Protein AF-0000000067178054 (afdb_homodimer)

Secondary structure (DSSP, 8-state):
-----HHHHHHHHHHHHHHHSTTEEEEEEE-TTS-EEEE-TT--HHHHHHHHHHHHHHHHHHHHHHHHTT--SEEEEEEEETTEEEEEEE-TTS-EEEEEEETTS-HHHHHHHHHHHHHHHHHHHHHHHHS----/-----HHHHHHHHHHHHHHHSTTEEEEEEE-TTS-EEEE-TT--HHHHHHHHHHHHHHHHHHHHHHHHTT--SEEEEEEEETTEEEEEEE-TTS-EEEEEEETTS-HHHHHHHHHHHHHHHHHHHHHHHHS----

Sequence (270 aa):
MTRPTQRDSLDWLVSKFAREVSGVSHAVLVSADGLLMAASENMPVERADQLAAVASGLASLATGAAQLFDGGYVLQSVVEMENGYLLLMRVGDGSNLATLAGRSCDIGQIGYEMAILVERVGAVVQSSRRAPQPSMTRPTQRDSLDWLVSKFAREVSGVSHAVLVSADGLLMAASENMPVERADQLAAVASGLASLATGAAQLFDGGYVLQSVVEMENGYLLLMRVGDGSNLATLAGRSCDIGQIGYEMAILVERVGAVVQSSRRAPQPS

Organism: Mycolicibacterium smegmatis (strain ATCC 700084 / mc(2)155) (NCBI:txid246196)

Radius of gyration: 20.53 Å; Cα contacts (8 Å, |Δi|>4): 512; chains: 2; bounding box: 34×79×47 Å

Foldseek 3Di:
DPPDDLLRVLQVLQQCLQVPAPFWPWKFKAALVQHTSYIHPPDDPVNRSVVSNVLNVVLVVVVVVCVVVVVPHDAKDWDDDPFWIWIWGAAPNNMIMIITGGDPHDVVSSVVSVVVSSPVSNVSVVVVVPPPPDD/DPDDDLLRVLQVLQQCLQVPAPFWPWKFKAALVQHTSYIHPPDDPVRNSVVSNVLNVVLVVVVVVCVVVVVPHDAKDWDDDPFWIWIWGAAPNNMIMIITGGDPHDVVSSVVSVVVSSPVSNVSVVVVVPPPPDD

Structure (mmCIF, N/CA/C/O backbone):
data_AF-0000000067178054-model_v1
#
loop_
_entity.id
_entity.type
_entity.pdbx_description
1 polymer 'Roadblock/LC7 domain protein'
#
loop_
_atom_site.group_PDB
_atom_site.id
_atom_site.type_symbol
_atom_site.label_atom_id
_atom_site.label_alt_id
_atom_site.label_comp_id
_atom_site.label_asym_id
_atom_site.label_entity_id
_atom_site.label_seq_id
_atom_site.pdbx_PDB_ins_code
_atom_site.Cartn_x
_atom_site.Cartn_y
_atom_site.Cartn_z
_atom_site.occupancy
_atom_site.B_iso_or_equiv
_atom_site.auth_seq_id
_atom_site.auth_comp_id
_atom_site.auth_asym_id
_atom_site.auth_atom_id
_atom_site.pdbx_PDB_model_num
ATOM 1 N N . MET A 1 1 ? -3.615 37.188 21.141 1 44.28 1 MET A N 1
ATOM 2 C CA . MET A 1 1 ? -4.023 36.156 20.219 1 44.28 1 MET A CA 1
ATOM 3 C C . MET A 1 1 ? -3.047 34.969 20.266 1 44.28 1 MET A C 1
ATOM 5 O O . MET A 1 1 ? -1.881 35.125 19.891 1 44.28 1 MET A O 1
ATOM 9 N N . THR A 1 2 ? -3.285 34 21.109 1 53.59 2 THR A N 1
ATOM 10 C CA . THR A 1 2 ? -2.312 32.969 21.438 1 53.59 2 THR A CA 1
ATOM 11 C C . THR A 1 2 ? -1.82 32.281 20.172 1 53.59 2 THR A C 1
ATOM 13 O O . THR A 1 2 ? -2.602 32.031 19.25 1 53.59 2 THR A O 1
ATOM 16 N N . ARG A 1 3 ? -0.607 32.438 19.828 1 60.75 3 ARG A N 1
ATOM 17 C CA . ARG A 1 3 ? 0.091 31.844 18.703 1 60.75 3 ARG A CA 1
ATOM 18 C C . ARG A 1 3 ? -0.287 30.375 18.531 1 60.75 3 ARG A C 1
ATOM 20 O O . ARG A 1 3 ? -0.27 29.609 19.5 1 60.75 3 ARG A O 1
ATOM 27 N N . PRO A 1 4 ? -0.986 30.141 17.422 1 68.94 4 PRO A N 1
ATOM 28 C CA . PRO A 1 4 ? -1.346 28.734 17.219 1 68.94 4 PRO A CA 1
ATOM 29 C C . PRO A 1 4 ? -0.179 27.797 17.469 1 68.94 4 PRO A C 1
ATOM 31 O O . PRO A 1 4 ? 0.966 28.109 17.141 1 68.94 4 PRO A O 1
ATOM 34 N N . THR A 1 5 ? -0.469 26.781 18.281 1 81.56 5 THR A N 1
ATOM 35 C CA . THR A 1 5 ? 0.515 25.734 18.5 1 81.56 5 THR A CA 1
ATOM 36 C C . THR A 1 5 ? 0.808 24.984 17.203 1 81.56 5 THR A C 1
ATOM 38 O O . THR A 1 5 ? 0.116 25.172 16.203 1 81.56 5 THR A O 1
ATOM 41 N N . GLN A 1 6 ? 1.92 24.438 17.125 1 85.94 6 GLN A N 1
ATOM 42 C CA . GLN A 1 6 ? 2.281 23.625 15.953 1 85.94 6 GLN A CA 1
ATOM 43 C C 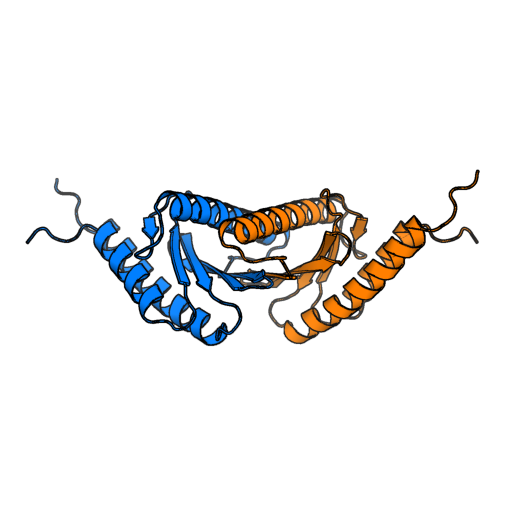. GLN A 1 6 ? 1.142 22.688 15.562 1 85.94 6 GLN A C 1
ATOM 45 O O . GLN A 1 6 ? 0.848 22.531 14.375 1 85.94 6 GLN A O 1
ATOM 50 N N . ARG A 1 7 ? 0.515 22.141 16.516 1 86.31 7 ARG A N 1
ATOM 51 C CA . ARG A 1 7 ? -0.584 21.219 16.266 1 86.31 7 ARG A CA 1
ATOM 52 C C . ARG A 1 7 ? -1.743 21.922 15.57 1 86.31 7 ARG A C 1
ATOM 54 O O . ARG A 1 7 ? -2.35 21.359 14.656 1 86.31 7 ARG A O 1
ATOM 61 N N . ASP A 1 8 ? -1.995 23.078 16.062 1 90.44 8 ASP A N 1
ATOM 62 C CA . ASP A 1 8 ? -3.086 23.828 15.461 1 90.44 8 ASP A CA 1
ATOM 63 C C . ASP A 1 8 ? -2.812 24.094 13.984 1 90.44 8 ASP A C 1
ATOM 65 O O . ASP A 1 8 ? -3.719 24 13.148 1 90.44 8 ASP A O 1
ATOM 69 N N . SER A 1 9 ? -1.635 24.438 13.719 1 93.19 9 SER A N 1
ATOM 70 C CA . SER A 1 9 ? -1.244 24.719 12.344 1 93.19 9 SER A CA 1
ATOM 71 C C . SER A 1 9 ? -1.359 23.484 11.461 1 93.19 9 SER A C 1
ATOM 73 O O . SER A 1 9 ? -1.822 23.562 10.328 1 93.19 9 SER A O 1
ATOM 75 N N . LEU A 1 10 ? -1.014 22.391 11.969 1 95.94 10 LEU A N 1
ATOM 76 C CA . LEU A 1 10 ? -1.051 21.141 11.195 1 95.94 10 LEU A CA 1
ATOM 77 C C . LEU A 1 10 ? -2.488 20.688 10.969 1 95.94 10 LEU A C 1
ATOM 79 O O . LEU A 1 10 ? -2.832 20.219 9.883 1 95.94 10 LEU A O 1
ATOM 83 N N . ASP A 1 11 ? -3.273 20.844 11.969 1 96.06 11 ASP A N 1
ATOM 84 C CA . ASP A 1 11 ? -4.688 20.516 11.812 1 96.06 11 ASP A CA 1
ATOM 85 C C . ASP A 1 11 ? -5.332 21.359 10.719 1 96.06 11 ASP A C 1
ATOM 87 O O . ASP A 1 11 ? -6.141 20.859 9.938 1 96.06 11 ASP A O 1
ATOM 91 N N . TRP A 1 12 ? -4.938 22.578 10.781 1 96.12 12 TRP A N 1
ATOM 92 C CA . TRP A 1 12 ? -5.473 23.484 9.766 1 96.12 12 TRP A CA 1
ATOM 93 C C . TRP A 1 12 ? -5.062 23.047 8.367 1 96.12 12 TRP A C 1
ATOM 95 O O . TRP A 1 12 ? -5.891 22.984 7.457 1 96.12 12 TRP A O 1
ATOM 105 N N . LEU A 1 13 ? -3.809 22.703 8.141 1 97 13 LEU A N 1
ATOM 106 C CA . LEU A 1 13 ? -3.281 22.297 6.844 1 97 13 LEU A CA 1
ATOM 107 C C . LEU A 1 13 ? -3.988 21.031 6.348 1 97 13 LEU A C 1
ATOM 109 O O . LEU A 1 13 ? -4.41 20.969 5.188 1 97 13 LEU A O 1
ATOM 113 N N . VAL A 1 14 ? -4.156 20.109 7.215 1 97.81 14 VAL A N 1
ATOM 114 C CA . VAL A 1 14 ? -4.75 18.812 6.855 1 97.81 14 VAL A CA 1
ATOM 115 C C . VAL A 1 14 ? -6.242 19 6.586 1 97.81 14 VAL A C 1
ATOM 117 O O . VAL A 1 14 ? -6.789 18.422 5.645 1 97.81 14 VAL A O 1
ATOM 120 N N . SER A 1 15 ? -6.879 19.844 7.402 1 98.12 15 SER A N 1
ATOM 121 C CA . SER A 1 15 ? -8.297 20.125 7.215 1 98.12 15 SER A CA 1
ATOM 122 C C . SER A 1 15 ? -8.547 20.844 5.891 1 98.12 15 SER A C 1
ATOM 124 O O . SER A 1 15 ? -9.484 20.5 5.164 1 98.12 15 SER A O 1
ATOM 126 N N . LYS A 1 16 ? -7.742 21.812 5.621 1 97.94 16 LYS A N 1
ATOM 127 C CA . LYS A 1 16 ? -7.871 22.547 4.367 1 97.94 16 LYS A CA 1
ATOM 128 C C . LYS A 1 16 ? -7.703 21.625 3.164 1 97.94 16 LYS A C 1
ATOM 130 O O . LYS A 1 16 ? -8.477 21.703 2.207 1 97.94 16 LYS A O 1
ATOM 135 N N . PHE A 1 17 ? -6.754 20.812 3.234 1 98.12 17 PHE A N 1
ATOM 136 C CA . PHE A 1 17 ? -6.488 19.812 2.197 1 98.12 17 PHE A CA 1
ATOM 137 C C . PHE A 1 17 ? -7.711 18.938 1.968 1 98.12 17 PHE A C 1
ATOM 139 O O . PHE A 1 17 ? -8.172 18.797 0.834 1 98.12 17 PHE A O 1
ATOM 146 N N . ALA A 1 18 ? -8.234 18.391 2.988 1 97.88 18 ALA A N 1
ATOM 147 C CA . ALA A 1 18 ? -9.375 17.469 2.877 1 97.88 18 ALA A CA 1
ATOM 148 C C . ALA A 1 18 ? -10.602 18.188 2.338 1 97.88 18 ALA A C 1
ATOM 150 O O . ALA A 1 18 ? -11.398 17.609 1.594 1 97.88 18 ALA A O 1
ATOM 151 N N . ARG A 1 19 ? -10.727 19.406 2.709 1 96.94 19 ARG A N 1
ATOM 152 C CA . ARG A 1 19 ? -11.883 20.203 2.293 1 96.94 19 ARG A CA 1
ATOM 153 C C . ARG A 1 19 ? -11.758 20.625 0.833 1 96.94 19 ARG A C 1
ATOM 155 O O . ARG A 1 19 ? -12.75 20.625 0.096 1 96.94 19 ARG A O 1
ATOM 162 N N . GLU A 1 20 ? -10.594 20.891 0.367 1 97.44 20 GLU A N 1
ATOM 163 C CA . GLU A 1 20 ? -10.414 21.578 -0.913 1 97.44 20 GLU A CA 1
ATOM 164 C C . GLU A 1 20 ? -10.141 20.578 -2.033 1 97.44 20 GLU A C 1
ATOM 166 O O . GLU A 1 20 ? -10.352 20.875 -3.209 1 97.44 20 GLU A O 1
ATOM 171 N N . VAL A 1 21 ? -9.578 19.484 -1.705 1 97.69 21 VAL A N 1
ATOM 172 C CA . VAL A 1 21 ? -9.258 18.516 -2.748 1 97.69 21 VAL A CA 1
ATOM 173 C C . VAL A 1 21 ? -10.453 17.594 -2.992 1 97.69 21 VAL A C 1
ATOM 175 O O . VAL A 1 21 ? -10.82 16.797 -2.129 1 97.69 21 VAL A O 1
ATOM 178 N N . SER A 1 22 ? -10.945 17.719 -4.207 1 96.69 22 SER A N 1
ATOM 179 C CA . SER A 1 22 ? -12.117 16.938 -4.566 1 96.69 22 SER A CA 1
ATOM 180 C C . SER A 1 22 ? -11.836 15.438 -4.453 1 96.69 22 SER A C 1
ATOM 182 O O . SER A 1 22 ? -10.781 14.969 -4.875 1 96.69 22 SER A O 1
ATOM 184 N N . GLY A 1 23 ? -12.797 14.758 -3.781 1 96.94 23 GLY A N 1
ATOM 185 C CA . GLY A 1 23 ? -12.688 13.312 -3.68 1 96.94 23 GLY A CA 1
ATOM 186 C C . GLY A 1 23 ? -12.086 12.852 -2.363 1 96.94 23 GLY A C 1
ATOM 187 O O . GLY A 1 23 ? -12.195 11.68 -2.006 1 96.94 23 GLY A O 1
ATOM 188 N N . VAL A 1 24 ? -11.383 13.727 -1.689 1 97.81 24 VAL A N 1
ATOM 189 C CA . VAL A 1 24 ? -10.789 13.375 -0.403 1 97.81 24 VAL A CA 1
ATOM 190 C C . VAL A 1 24 ? -11.859 13.422 0.687 1 97.81 24 VAL A C 1
ATOM 192 O O . VAL A 1 24 ? -12.602 14.398 0.796 1 97.81 24 VAL A O 1
ATOM 195 N N . SER A 1 25 ? -11.914 12.406 1.405 1 96.44 25 SER A N 1
ATOM 196 C CA . SER A 1 25 ? -12.875 12.375 2.5 1 96.44 25 SER A CA 1
ATOM 197 C C . SER A 1 25 ? -12.234 12.812 3.812 1 96.44 25 SER A C 1
ATOM 199 O O . SER A 1 25 ? -12.789 13.648 4.531 1 96.44 25 SER A O 1
ATOM 201 N N . HIS A 1 26 ? -11.062 12.203 4.141 1 97.25 26 HIS A N 1
ATOM 202 C CA . HIS A 1 26 ? -10.359 12.492 5.387 1 97.25 26 HIS A CA 1
ATOM 203 C C . HIS A 1 26 ? -8.852 12.344 5.215 1 97.25 26 HIS A C 1
ATOM 205 O O . HIS A 1 26 ? -8.391 11.711 4.262 1 97.25 26 HIS A O 1
ATOM 211 N N . ALA A 1 27 ? -8.156 12.875 6.176 1 98.44 27 ALA A N 1
ATOM 212 C CA . ALA A 1 27 ? -6.703 12.727 6.191 1 98.44 27 ALA A CA 1
ATOM 213 C C . ALA A 1 27 ? -6.156 12.844 7.609 1 98.44 27 ALA A C 1
ATOM 215 O O . ALA A 1 27 ? -6.754 13.508 8.461 1 98.44 27 ALA A O 1
ATOM 216 N N . VAL A 1 28 ? -5.027 12.203 7.828 1 98.5 28 VAL A N 1
ATOM 217 C CA . VAL A 1 28 ? -4.316 12.336 9.094 1 98.5 28 VAL A CA 1
ATOM 218 C C . VAL A 1 28 ? -2.816 12.445 8.836 1 98.5 28 VAL A C 1
ATOM 220 O O . VAL A 1 28 ? -2.32 11.977 7.809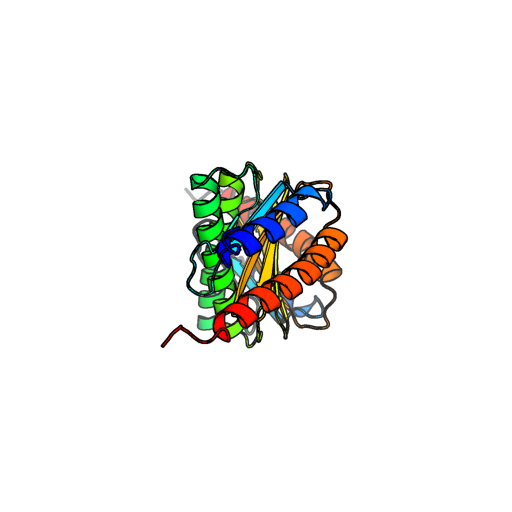 1 98.5 28 VAL A O 1
ATOM 223 N N . LEU A 1 29 ? -2.164 13.047 9.734 1 98.38 29 LEU A N 1
ATOM 224 C CA . LEU A 1 29 ? -0.706 13.094 9.789 1 98.38 29 LEU A CA 1
ATOM 225 C C . LEU A 1 29 ? -0.182 12.273 10.961 1 98.38 29 LEU A C 1
ATOM 227 O O . LEU A 1 29 ? -0.626 12.453 12.102 1 98.38 29 LEU A O 1
ATOM 231 N N . VAL A 1 30 ? 0.691 11.43 10.648 1 97.81 30 VAL A N 1
ATOM 232 C CA . VAL A 1 30 ? 1.216 10.508 11.656 1 97.81 30 VAL A CA 1
ATOM 233 C C . VAL A 1 30 ? 2.73 10.664 11.758 1 97.81 30 VAL A C 1
ATOM 235 O O . VAL A 1 30 ? 3.428 10.711 10.734 1 97.81 30 VAL A O 1
ATOM 238 N N . SER A 1 31 ? 3.238 10.742 12.961 1 96.25 31 SER A N 1
ATOM 239 C CA . SER A 1 31 ? 4.672 10.891 13.188 1 96.25 31 SER A CA 1
ATOM 240 C C . SER A 1 31 ? 5.418 9.594 12.875 1 96.25 31 SER A C 1
ATOM 242 O O . SER A 1 31 ? 4.801 8.547 12.68 1 96.25 31 SER A O 1
ATOM 244 N N . ALA A 1 32 ? 6.742 9.734 12.836 1 93.44 32 ALA A N 1
ATOM 245 C CA . ALA A 1 32 ? 7.594 8.586 12.531 1 93.44 32 ALA A CA 1
ATOM 246 C C . ALA A 1 32 ? 7.449 7.496 13.586 1 93.44 32 ALA A C 1
ATOM 248 O O . ALA A 1 32 ? 7.598 6.309 13.289 1 93.44 32 ALA A O 1
ATOM 249 N N . ASP A 1 33 ? 7.156 7.918 14.758 1 94.44 33 ASP A N 1
ATOM 250 C CA . ASP A 1 33 ? 7.023 6.938 15.836 1 94.44 33 ASP A CA 1
ATOM 251 C C . ASP A 1 33 ? 5.574 6.477 15.984 1 94.44 33 ASP A C 1
ATOM 253 O O . ASP A 1 33 ? 5.234 5.777 16.938 1 94.44 33 ASP A O 1
ATOM 257 N N . GLY A 1 34 ? 4.664 6.902 15.109 1 95.94 34 GLY A N 1
ATOM 258 C CA . GLY A 1 34 ? 3.336 6.32 14.984 1 95.94 34 GLY A CA 1
ATOM 259 C C . GLY A 1 34 ? 2.264 7.117 15.703 1 95.94 34 GLY A C 1
ATOM 260 O O . GLY A 1 34 ? 1.146 6.633 15.898 1 95.94 34 GLY A O 1
ATOM 261 N N . LEU A 1 35 ? 2.539 8.312 16.141 1 95.69 35 LEU A N 1
ATOM 262 C CA . LEU A 1 35 ? 1.577 9.125 16.875 1 95.69 35 LEU A CA 1
ATOM 263 C C . LEU A 1 35 ? 0.768 10 15.914 1 95.69 35 LEU A C 1
ATOM 265 O O . LEU A 1 35 ? 1.311 10.539 14.945 1 95.69 35 LEU A O 1
ATOM 269 N N . LEU A 1 36 ? -0.474 10.141 16.266 1 97.25 36 LEU A N 1
ATOM 270 C CA . LEU A 1 36 ? -1.316 11.062 15.508 1 97.25 36 LEU A CA 1
ATOM 271 C C . LEU A 1 36 ? -0.886 12.508 15.75 1 97.25 36 LEU A C 1
ATOM 273 O O . LEU A 1 36 ? -0.876 12.977 16.891 1 97.25 36 LEU A O 1
ATOM 277 N N . MET A 1 37 ? -0.496 13.195 14.695 1 96.62 37 MET A N 1
ATOM 278 C CA . MET A 1 37 ? -0.036 14.57 14.805 1 96.62 37 MET A CA 1
ATOM 279 C C . MET A 1 37 ? -1.152 15.547 14.438 1 96.62 37 MET A C 1
ATOM 281 O O . MET A 1 37 ? -1.204 16.656 14.961 1 96.62 37 MET A O 1
ATOM 285 N N . ALA A 1 38 ? -1.957 15.156 13.492 1 97.56 38 ALA A N 1
ATOM 286 C CA . ALA A 1 38 ? -3.053 15.992 13.008 1 97.56 38 ALA A CA 1
ATOM 287 C C . ALA A 1 38 ? -4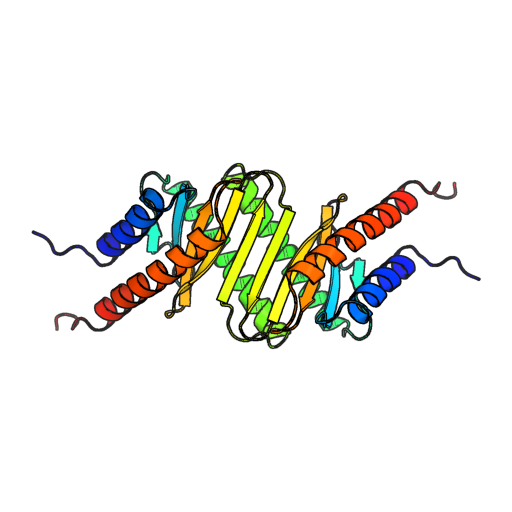.109 15.148 12.297 1 97.56 38 ALA A C 1
ATOM 289 O O . ALA A 1 38 ? -3.811 14.07 11.773 1 97.56 38 ALA A O 1
ATOM 290 N N . ALA A 1 39 ? -5.285 15.633 12.273 1 97.88 39 ALA A N 1
ATOM 291 C CA . ALA A 1 39 ? -6.41 15.016 11.578 1 97.88 39 ALA A CA 1
ATOM 292 C C . ALA A 1 39 ? -7.309 16.062 10.938 1 97.88 39 ALA A C 1
ATOM 294 O O . ALA A 1 39 ? -7.461 17.172 11.477 1 97.88 39 ALA A O 1
ATOM 295 N N . SER A 1 40 ? -7.801 15.648 9.82 1 97.75 40 SER A N 1
ATOM 296 C CA . SER A 1 40 ? -8.75 16.562 9.188 1 97.75 40 SER A CA 1
ATOM 297 C C . SER A 1 40 ? -9.992 16.75 10.055 1 97.75 40 SER A C 1
ATOM 299 O O . SER A 1 40 ? -10.32 15.906 10.875 1 97.75 40 SER A O 1
ATOM 301 N N . GLU A 1 41 ? -10.648 17.875 9.703 1 92.75 41 GLU A N 1
ATOM 302 C CA . GLU A 1 41 ? -11.859 18.188 10.453 1 92.75 41 GLU A CA 1
ATOM 303 C C . GLU A 1 41 ? -12.961 17.156 10.164 1 92.75 41 GLU A C 1
ATOM 305 O O . GLU A 1 41 ? -12.898 16.438 9.172 1 92.75 41 GLU A O 1
ATOM 310 N N . ASN A 1 42 ? -13.859 16.875 11.062 1 90.12 42 ASN A N 1
ATOM 311 C CA . ASN A 1 42 ? -15.031 16.016 10.953 1 90.12 42 ASN A CA 1
ATOM 312 C C . ASN A 1 42 ? -14.648 14.539 11.023 1 90.12 42 ASN A C 1
ATOM 314 O O . ASN A 1 42 ? -15.438 13.68 10.641 1 90.12 42 ASN A O 1
ATOM 318 N N . MET A 1 43 ? -13.414 14.258 11.219 1 93.88 43 MET A N 1
ATOM 319 C CA . MET A 1 43 ? -13.047 12.883 11.523 1 93.88 43 MET A CA 1
ATOM 320 C C . MET A 1 43 ? -13.172 12.602 13.016 1 93.88 43 MET A C 1
ATOM 322 O O . MET A 1 43 ? -12.555 13.273 13.836 1 93.88 43 MET A O 1
ATOM 326 N N . PRO A 1 44 ? -14.055 11.633 13.336 1 94.5 44 PRO A N 1
ATOM 327 C CA . PRO A 1 44 ? -14.109 11.273 14.75 1 94.5 44 PRO A CA 1
ATOM 328 C C . PRO A 1 44 ? -12.742 10.891 15.312 1 94.5 44 PRO A C 1
ATOM 330 O O . PRO A 1 44 ? -11.945 10.25 14.625 1 94.5 44 PRO A O 1
ATOM 333 N N . VAL A 1 45 ? -12.477 11.164 16.547 1 94.56 45 VAL A N 1
ATOM 334 C CA . VAL A 1 45 ? -11.18 10.977 17.188 1 94.56 45 VAL A CA 1
ATOM 335 C C . VAL A 1 45 ? -10.789 9.5 17.141 1 94.56 45 VAL A C 1
ATOM 337 O O . VAL A 1 45 ? -9.648 9.164 16.828 1 94.56 45 VAL A O 1
ATOM 340 N N . GLU A 1 46 ? -11.734 8.641 17.438 1 95.81 46 GLU A N 1
ATOM 341 C CA . GLU A 1 46 ? -11.469 7.207 17.453 1 95.81 46 GLU A CA 1
ATOM 342 C C . GLU A 1 46 ? -11.055 6.707 16.078 1 95.81 46 GLU A C 1
ATOM 344 O O . GLU A 1 46 ? -10.172 5.855 15.953 1 95.81 46 GLU A O 1
ATOM 349 N N . ARG A 1 47 ? -11.688 7.262 15.086 1 96.06 47 ARG A N 1
ATOM 350 C CA . ARG A 1 47 ? -11.383 6.859 13.719 1 96.06 47 ARG A CA 1
ATOM 351 C C . ARG A 1 47 ? -10.023 7.402 13.281 1 96.06 47 ARG A C 1
ATOM 353 O O . ARG A 1 47 ? -9.289 6.73 12.555 1 96.06 47 ARG A O 1
ATOM 360 N N . ALA A 1 48 ? -9.734 8.562 13.703 1 97.5 48 ALA A N 1
ATOM 361 C CA . ALA A 1 48 ? -8.422 9.141 13.406 1 97.5 48 ALA A CA 1
ATOM 362 C C . ALA A 1 48 ? -7.301 8.297 14.008 1 97.5 48 ALA A C 1
ATOM 364 O O . ALA A 1 48 ? -6.301 8.023 13.344 1 97.5 48 ALA A O 1
ATOM 365 N N . ASP A 1 49 ? -7.523 7.906 15.227 1 97.44 49 ASP A N 1
ATOM 366 C CA . ASP A 1 49 ? -6.531 7.082 15.906 1 97.44 49 ASP A CA 1
ATOM 367 C C . ASP A 1 49 ? -6.371 5.734 15.211 1 97.44 49 ASP A C 1
ATOM 369 O O . ASP A 1 49 ? -5.25 5.234 15.062 1 97.44 49 ASP A O 1
ATOM 373 N N . GLN A 1 50 ? -7.469 5.18 14.812 1 97.44 50 GLN A N 1
ATOM 374 C CA . GLN A 1 50 ? -7.438 3.895 14.117 1 97.44 50 GLN A CA 1
ATOM 375 C C . GLN A 1 50 ? -6.715 4.008 12.781 1 97.44 50 GLN A C 1
ATOM 377 O O . GLN A 1 50 ? -5.883 3.162 12.445 1 97.44 50 GLN A O 1
ATOM 382 N N . LEU A 1 51 ? -7.027 5.066 12.07 1 97.38 51 LEU A N 1
ATOM 383 C CA . LEU A 1 51 ? -6.363 5.293 10.789 1 97.38 51 LEU A CA 1
ATOM 384 C C . LEU A 1 51 ? -4.867 5.527 10.992 1 97.38 51 LEU A C 1
ATOM 386 O O . LEU A 1 51 ? -4.051 5.055 10.203 1 97.38 51 LEU A O 1
ATOM 390 N N . ALA A 1 52 ? -4.543 6.238 12.016 1 98.19 52 ALA A N 1
ATOM 391 C CA . ALA A 1 52 ? -3.133 6.469 12.328 1 98.19 52 ALA A CA 1
ATOM 392 C C . ALA A 1 52 ? -2.402 5.148 12.562 1 98.19 52 ALA A C 1
ATOM 394 O O . ALA A 1 52 ? -1.278 4.961 12.094 1 98.19 52 ALA A O 1
ATOM 395 N N . ALA A 1 53 ? -3.023 4.25 13.289 1 98.06 53 ALA A N 1
ATOM 396 C CA . ALA A 1 53 ? -2.439 2.939 13.547 1 98.06 53 ALA A CA 1
ATOM 397 C C . ALA A 1 53 ? -2.232 2.164 12.25 1 98.06 53 ALA A C 1
ATOM 399 O O . ALA A 1 53 ? -1.174 1.564 12.039 1 98.06 53 ALA A O 1
ATOM 400 N N . VAL A 1 54 ? -3.229 2.186 11.43 1 97.81 54 VAL A N 1
ATOM 401 C CA . VAL A 1 54 ? -3.148 1.502 10.141 1 97.81 54 VAL A CA 1
ATOM 402 C C . VAL A 1 54 ? -2.025 2.107 9.305 1 97.81 54 VAL A C 1
ATOM 404 O O . VAL A 1 54 ? -1.193 1.382 8.758 1 97.81 54 VAL A O 1
ATOM 407 N N . ALA A 1 55 ? -1.983 3.414 9.219 1 98.25 55 ALA A N 1
ATOM 408 C CA . ALA A 1 55 ? -0.969 4.121 8.445 1 98.25 55 ALA A CA 1
ATOM 409 C C . ALA A 1 55 ? 0.434 3.795 8.945 1 98.25 55 ALA A C 1
ATOM 411 O O . ALA A 1 55 ? 1.341 3.539 8.148 1 98.25 55 ALA A O 1
ATOM 412 N N . SER A 1 56 ? 0.585 3.832 10.266 1 98.25 56 SER A N 1
ATOM 413 C CA . SER A 1 56 ? 1.872 3.492 10.859 1 98.25 56 SER A CA 1
ATOM 414 C C . SER A 1 56 ? 2.291 2.07 10.508 1 98.25 56 SER A C 1
ATOM 416 O O . SER A 1 56 ? 3.447 1.827 10.156 1 98.25 56 SER A O 1
ATOM 418 N N . GLY A 1 57 ? 1.349 1.175 10.594 1 98 57 GLY A N 1
ATOM 419 C CA . GLY A 1 57 ? 1.616 -0.208 10.227 1 98 57 GLY A CA 1
ATOM 420 C C . GLY A 1 57 ? 1.988 -0.378 8.766 1 98 57 GLY A C 1
ATOM 421 O O . GLY A 1 57 ? 2.961 -1.063 8.445 1 98 57 GLY A O 1
ATOM 422 N N . LEU A 1 58 ? 1.243 0.253 7.914 1 98.31 58 LEU A N 1
ATOM 423 C CA . LEU A 1 58 ? 1.521 0.189 6.484 1 98.31 58 LEU A CA 1
ATOM 424 C C . LEU A 1 58 ? 2.906 0.748 6.172 1 98.31 58 LEU A C 1
ATOM 426 O O . LEU A 1 58 ? 3.662 0.152 5.402 1 98.31 58 LEU A O 1
ATOM 430 N N . ALA A 1 59 ? 3.227 1.845 6.75 1 97.88 59 ALA A N 1
ATOM 431 C CA . ALA A 1 59 ? 4.535 2.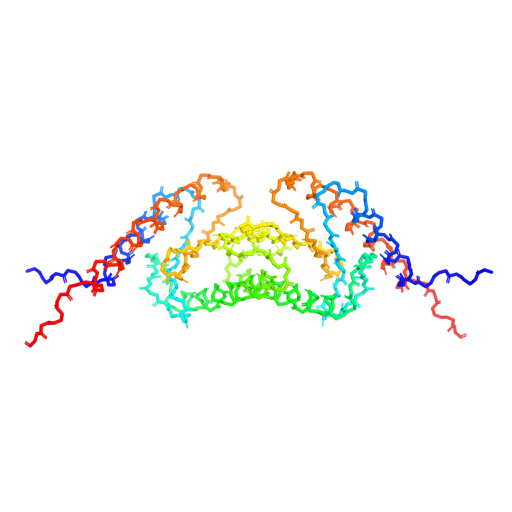459 6.547 1 97.88 59 ALA A CA 1
ATOM 432 C C . ALA A 1 59 ? 5.652 1.544 7.039 1 97.88 59 ALA A C 1
ATOM 434 O O . ALA A 1 59 ? 6.68 1.395 6.375 1 97.88 59 ALA A O 1
ATOM 435 N N . SER A 1 60 ? 5.453 0.998 8.195 1 97.38 60 SER A N 1
ATOM 436 C CA . SER A 1 60 ? 6.449 0.102 8.781 1 97.38 60 SER A CA 1
ATOM 437 C C . SER A 1 60 ? 6.688 -1.11 7.883 1 97.38 60 SER A C 1
ATOM 439 O O . SER A 1 60 ? 7.836 -1.472 7.613 1 97.38 60 SER A O 1
ATOM 441 N N . LEU A 1 61 ? 5.66 -1.702 7.461 1 97.56 61 LEU A N 1
ATOM 442 C CA . LEU A 1 61 ? 5.781 -2.883 6.613 1 97.56 61 LEU A CA 1
ATOM 443 C C . LEU A 1 61 ? 6.395 -2.521 5.266 1 97.56 61 LEU A C 1
ATOM 445 O O . LEU A 1 61 ? 7.195 -3.285 4.719 1 97.56 61 LEU A O 1
ATOM 449 N N . ALA A 1 62 ? 6.008 -1.436 4.688 1 98.06 62 ALA A N 1
ATOM 450 C CA . ALA A 1 62 ? 6.605 -0.959 3.441 1 98.06 62 ALA A CA 1
ATOM 451 C C . ALA A 1 62 ? 8.109 -0.746 3.602 1 98.06 62 ALA A C 1
ATOM 453 O O . ALA A 1 62 ? 8.891 -1.152 2.744 1 98.06 62 ALA A O 1
ATOM 454 N N . THR A 1 63 ? 8.469 -0.139 4.68 1 96.75 63 THR A N 1
ATOM 455 C CA . THR A 1 63 ? 9.883 0.071 4.973 1 96.75 63 THR A CA 1
ATOM 456 C C . THR A 1 63 ? 10.609 -1.264 5.117 1 96.75 63 THR A C 1
ATOM 458 O O . THR A 1 63 ? 11.727 -1.424 4.625 1 96.75 63 THR A O 1
ATOM 461 N N . GLY A 1 64 ? 9.992 -2.184 5.859 1 96.62 64 GLY A N 1
ATOM 462 C CA . GLY A 1 64 ? 10.555 -3.52 5.961 1 96.62 64 GLY A CA 1
ATOM 463 C C . GLY A 1 64 ? 10.805 -4.172 4.613 1 96.62 64 GLY A C 1
ATOM 464 O O . GLY A 1 64 ? 11.852 -4.785 4.395 1 96.62 64 GLY A O 1
ATOM 465 N N . ALA A 1 65 ? 9.883 -4.066 3.73 1 97.31 65 ALA A N 1
ATOM 466 C CA . ALA A 1 65 ? 10.039 -4.598 2.379 1 97.31 65 ALA A CA 1
ATOM 467 C C . ALA A 1 65 ? 11.203 -3.92 1.656 1 97.31 65 ALA A C 1
ATOM 469 O O . ALA A 1 65 ? 12.008 -4.586 1.003 1 97.31 65 ALA A O 1
ATOM 470 N N . ALA A 1 66 ? 11.219 -2.631 1.74 1 97.62 66 ALA A N 1
ATOM 471 C CA . ALA A 1 66 ? 12.273 -1.857 1.091 1 97.62 66 ALA A CA 1
ATOM 472 C C . ALA A 1 66 ? 13.656 -2.322 1.547 1 97.62 66 ALA A C 1
ATOM 474 O O . ALA A 1 66 ? 14.578 -2.438 0.736 1 97.62 66 ALA A O 1
ATOM 475 N N . GLN A 1 67 ? 13.773 -2.527 2.814 1 96.62 67 GLN A N 1
ATOM 476 C CA . GLN A 1 67 ? 15.047 -2.98 3.363 1 96.62 67 GLN A CA 1
ATOM 477 C C . GLN A 1 67 ? 15.398 -4.375 2.854 1 96.62 67 GLN A C 1
ATOM 479 O O . GLN A 1 67 ? 16.547 -4.637 2.506 1 96.62 67 GLN A O 1
ATOM 484 N N . LEU A 1 68 ? 14.422 -5.219 2.801 1 94.5 68 LEU A N 1
ATOM 485 C CA . LEU A 1 68 ? 14.641 -6.605 2.395 1 94.5 68 LEU A CA 1
ATOM 486 C C . LEU A 1 68 ? 15.125 -6.68 0.95 1 94.5 68 LEU A C 1
ATOM 488 O O . LEU A 1 68 ? 15.922 -7.551 0.604 1 94.5 68 LEU A O 1
ATOM 492 N N . PHE A 1 69 ? 14.766 -5.758 0.084 1 94.56 69 PHE A N 1
ATOM 493 C CA . PHE A 1 69 ? 15 -5.93 -1.345 1 94.56 69 PHE A CA 1
ATOM 494 C C . PHE A 1 69 ? 15.719 -4.719 -1.926 1 94.56 69 PHE A C 1
ATOM 496 O O . PHE A 1 69 ? 15.609 -4.441 -3.121 1 94.56 69 PHE A O 1
ATOM 503 N N . ASP A 1 70 ? 16.344 -3.961 -1.078 1 96.44 70 ASP A N 1
ATOM 504 C CA . ASP A 1 70 ? 17.156 -2.807 -1.462 1 96.44 70 ASP A CA 1
ATOM 505 C C . ASP A 1 70 ? 16.328 -1.798 -2.254 1 96.44 70 ASP A C 1
ATOM 507 O O . ASP A 1 70 ? 16.75 -1.325 -3.309 1 96.44 70 ASP A O 1
ATOM 511 N N . GLY A 1 71 ? 15.195 -1.548 -1.722 1 97.25 71 GLY A N 1
ATOM 512 C CA . GLY A 1 71 ? 14.258 -0.648 -2.369 1 97.25 71 GLY A CA 1
ATOM 513 C C . GLY A 1 71 ? 14.539 0.816 -2.092 1 97.25 71 GLY A C 1
ATOM 514 O O . GLY A 1 71 ? 13.953 1.698 -2.721 1 97.25 71 GLY A O 1
ATOM 515 N N . GLY A 1 72 ? 15.406 1.148 -1.148 1 96.12 72 GLY A N 1
ATOM 516 C CA . GLY A 1 72 ? 15.625 2.523 -0.732 1 96.12 72 GLY A CA 1
ATOM 517 C C . GLY A 1 72 ? 14.516 3.066 0.147 1 96.12 72 GLY A C 1
ATOM 518 O O . GLY A 1 72 ? 13.93 2.33 0.945 1 96.12 72 GLY A O 1
ATOM 519 N N . TYR A 1 73 ? 14.281 4.375 0.018 1 93.62 73 TYR A N 1
ATOM 520 C CA . TYR A 1 73 ? 13.219 4.996 0.807 1 93.62 73 TYR A CA 1
ATOM 521 C C . TYR A 1 73 ? 11.859 4.738 0.181 1 93.62 73 TYR A C 1
ATOM 523 O O . TYR A 1 73 ? 11.727 4.672 -1.044 1 93.62 73 TYR A O 1
ATOM 531 N N . VAL A 1 74 ? 10.93 4.559 1.09 1 96.25 74 VAL A N 1
ATOM 532 C CA . VAL A 1 74 ? 9.555 4.445 0.618 1 96.25 74 VAL A CA 1
ATOM 533 C C . VAL A 1 74 ? 9.016 5.828 0.272 1 96.25 74 VAL A C 1
ATOM 535 O O . VAL A 1 74 ? 9.109 6.758 1.076 1 96.25 74 VAL A O 1
ATOM 538 N N . LEU A 1 75 ? 8.484 6 -0.898 1 94.69 75 LEU A N 1
ATOM 539 C CA . LEU A 1 75 ? 7.969 7.285 -1.359 1 94.69 75 LEU A CA 1
ATOM 540 C C . LEU A 1 75 ? 6.473 7.398 -1.094 1 94.69 75 LEU A C 1
ATOM 542 O O . LEU A 1 75 ? 6.008 8.398 -0.548 1 94.69 75 LEU A O 1
ATOM 546 N N . GLN A 1 76 ? 5.73 6.391 -1.443 1 96.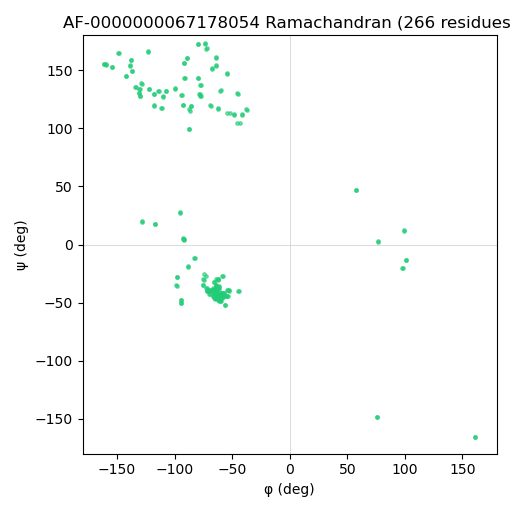12 76 GLN A N 1
ATOM 547 C CA . GLN A 1 76 ? 4.281 6.414 -1.272 1 96.12 76 GLN A CA 1
ATOM 548 C C . GLN A 1 76 ? 3.699 5.004 -1.319 1 96.12 76 GLN A C 1
ATOM 550 O O . GLN A 1 76 ? 4.316 4.09 -1.871 1 96.12 76 GLN A O 1
ATOM 555 N N . SER A 1 77 ? 2.537 4.805 -0.698 1 98.38 77 SER A N 1
ATOM 556 C CA . SER A 1 77 ? 1.733 3.586 -0.745 1 98.38 77 SER A CA 1
ATOM 557 C C . SER A 1 77 ? 0.287 3.893 -1.118 1 98.38 77 SER A C 1
ATOM 559 O O . SER A 1 77 ? -0.288 4.871 -0.642 1 98.38 77 SER A O 1
ATOM 561 N N . VAL A 1 78 ? -0.249 3.061 -1.955 1 98.31 78 VAL A N 1
ATOM 562 C CA . VAL A 1 78 ? -1.639 3.234 -2.363 1 98.31 78 VAL A CA 1
ATOM 563 C C . VAL A 1 78 ? -2.395 1.917 -2.201 1 98.31 78 VAL A C 1
ATOM 565 O O . VAL A 1 78 ? -1.934 0.869 -2.656 1 98.31 78 VAL A O 1
ATOM 568 N N . VAL A 1 79 ? -3.469 1.967 -1.528 1 98.44 79 VAL A N 1
ATOM 569 C CA . VAL A 1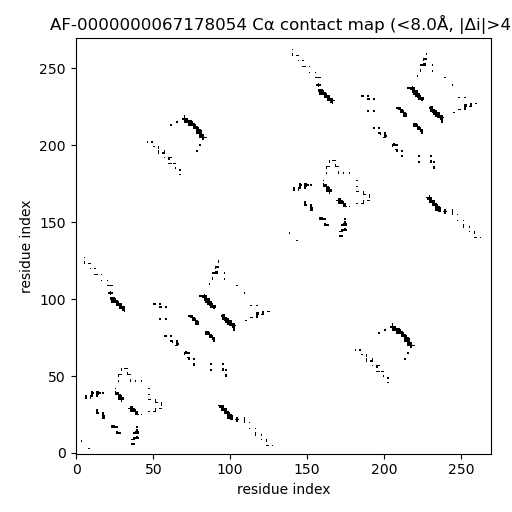 79 ? -4.387 0.84 -1.406 1 98.44 79 VAL A CA 1
ATOM 570 C C . VAL A 1 79 ? -5.688 1.149 -2.146 1 98.44 79 VAL A C 1
ATOM 572 O O . VAL A 1 79 ? -6.387 2.109 -1.812 1 98.44 79 VAL A O 1
ATOM 575 N N . GLU A 1 80 ? -5.938 0.367 -3.125 1 97.69 80 GLU A N 1
ATOM 576 C CA . GLU A 1 80 ? -7.203 0.463 -3.85 1 97.69 80 GLU A CA 1
ATOM 577 C C . GLU A 1 80 ? -8.234 -0.506 -3.285 1 97.69 80 GLU A C 1
ATOM 579 O O . GLU A 1 80 ? -7.969 -1.702 -3.156 1 97.69 80 GLU A O 1
ATOM 584 N N . MET A 1 81 ? -9.352 0.04 -3.01 1 97.25 81 MET A N 1
ATOM 585 C CA . MET A 1 81 ? -10.484 -0.737 -2.512 1 97.25 81 MET A CA 1
ATOM 586 C C . MET A 1 81 ? -11.703 -0.558 -3.41 1 97.25 81 MET A C 1
ATOM 588 O O . MET A 1 81 ? -11.727 0.328 -4.266 1 97.25 81 MET A O 1
ATOM 592 N N . GLU A 1 82 ? -12.695 -1.37 -3.273 1 96.19 82 GLU A N 1
ATOM 593 C CA . GLU A 1 82 ? -13.93 -1.316 -4.055 1 96.19 82 GLU A CA 1
ATOM 594 C C . GLU A 1 82 ? -14.578 0.066 -3.975 1 96.19 82 GLU A C 1
ATOM 596 O O . GLU A 1 82 ? -15.07 0.584 -4.977 1 96.19 82 GLU A O 1
ATOM 601 N N . ASN A 1 83 ? -14.523 0.663 -2.793 1 97.44 83 ASN A N 1
ATOM 602 C CA . ASN A 1 83 ? -15.312 1.875 -2.59 1 97.44 83 ASN A CA 1
ATOM 603 C C . ASN A 1 83 ? -14.422 3.08 -2.303 1 97.44 83 ASN A C 1
ATOM 605 O O . ASN A 1 83 ? -14.883 4.094 -1.785 1 97.44 83 ASN A O 1
ATOM 609 N N . GLY A 1 84 ? -13.109 2.902 -2.658 1 97.88 84 GLY A N 1
ATOM 610 C CA . GLY A 1 84 ? -12.258 4.059 -2.408 1 97.88 84 GLY A CA 1
ATOM 611 C C . GLY A 1 84 ? -10.781 3.717 -2.363 1 97.88 84 GLY A C 1
ATOM 612 O O . GLY A 1 84 ? -10.375 2.656 -2.84 1 97.88 84 GLY A O 1
ATOM 613 N N . TYR A 1 85 ? -10 4.719 -1.818 1 98.44 85 TYR A N 1
ATOM 614 C CA . TYR A 1 85 ? -8.547 4.598 -1.779 1 98.44 85 TYR A CA 1
ATOM 615 C C . TYR A 1 85 ? -7.996 5.051 -0.432 1 98.44 85 TYR A C 1
ATOM 617 O O . TYR A 1 85 ? -8.578 5.918 0.223 1 98.44 85 TYR A O 1
ATOM 625 N N . LEU A 1 86 ? -6.953 4.461 -0.074 1 98.62 86 LEU A N 1
ATOM 626 C CA . LEU A 1 86 ? -6.066 4.957 0.971 1 98.62 86 LEU A CA 1
ATOM 627 C C . LEU A 1 86 ? -4.68 5.25 0.411 1 98.62 86 LEU A C 1
ATOM 629 O O . LEU A 1 86 ? -4.043 4.371 -0.177 1 98.62 86 LEU A O 1
ATOM 633 N N . LEU A 1 87 ? -4.262 6.465 0.506 1 98.62 87 LEU A N 1
ATOM 634 C CA . LEU A 1 87 ? -2.941 6.875 0.043 1 98.62 87 LEU A CA 1
ATOM 635 C C . LEU A 1 87 ? -2.061 7.297 1.215 1 98.62 87 LEU A C 1
ATOM 637 O O . LEU A 1 87 ? -2.514 8.016 2.111 1 98.62 87 LEU A O 1
ATOM 641 N N . LEU A 1 88 ? -0.92 6.824 1.261 1 98.56 88 LEU A N 1
ATOM 642 C CA . LEU A 1 88 ? 0.095 7.211 2.234 1 98.56 88 LEU A CA 1
ATOM 643 C C . LEU A 1 88 ? 1.309 7.82 1.542 1 98.56 88 LEU A C 1
ATOM 645 O O . LEU A 1 88 ? 1.846 7.242 0.595 1 98.56 88 LEU A O 1
ATOM 649 N N . MET A 1 89 ? 1.684 8.945 2.033 1 98.31 89 MET A N 1
ATOM 650 C CA . MET A 1 89 ? 2.857 9.609 1.476 1 98.31 89 MET A CA 1
ATOM 651 C C . MET A 1 89 ? 3.82 10.031 2.58 1 98.31 89 MET A C 1
ATOM 653 O O . MET A 1 89 ? 3.408 10.625 3.576 1 98.31 89 MET A O 1
ATOM 657 N N . ARG A 1 90 ? 5.023 9.75 2.357 1 96.12 90 ARG A N 1
ATOM 658 C CA . ARG A 1 90 ? 6.047 10.07 3.35 1 96.12 90 ARG A CA 1
ATOM 659 C C . ARG A 1 90 ? 6.398 11.555 3.32 1 96.12 90 ARG A C 1
ATOM 661 O O . ARG A 1 90 ? 6.523 12.148 2.248 1 96.12 90 ARG A O 1
ATOM 668 N N . VAL A 1 91 ? 6.516 12.102 4.48 1 94.56 91 VAL A N 1
ATOM 669 C CA . VAL A 1 91 ? 6.996 13.461 4.664 1 94.56 91 VAL A CA 1
ATOM 670 C C . VAL A 1 91 ? 8.508 13.453 4.871 1 94.56 91 VAL A C 1
ATOM 672 O O . VAL A 1 91 ? 9.078 12.445 5.297 1 94.56 91 VAL A O 1
ATOM 675 N N . GLY A 1 92 ? 9.211 14.445 4.621 1 89.12 92 GLY A N 1
ATOM 676 C CA . GLY A 1 92 ? 10.664 14.539 4.719 1 89.12 92 GLY A CA 1
ATOM 677 C C . GLY A 1 92 ? 11.188 14.234 6.109 1 89.12 92 GLY A C 1
ATOM 678 O O . GLY A 1 92 ? 12.305 13.742 6.266 1 89.12 92 GLY A O 1
ATOM 679 N N . ASP A 1 93 ? 10.406 14.461 7.109 1 89.12 93 ASP A N 1
ATOM 680 C CA . ASP A 1 93 ? 10.867 14.273 8.484 1 89.12 93 ASP A CA 1
ATOM 681 C C . ASP A 1 93 ? 10.562 12.859 8.977 1 89.12 93 ASP A C 1
ATOM 683 O O . ASP A 1 93 ? 10.758 12.555 10.156 1 89.12 93 ASP A O 1
ATOM 687 N N . GLY A 1 94 ? 10.047 12.016 8.172 1 91.38 94 GLY A N 1
ATOM 688 C CA . GLY A 1 94 ? 9.758 10.641 8.555 1 91.38 94 GLY A CA 1
ATOM 689 C C . GLY A 1 94 ? 8.289 10.406 8.867 1 91.38 94 GLY A C 1
ATOM 690 O O . GLY A 1 94 ? 7.852 9.258 8.992 1 91.38 94 GLY A O 1
ATOM 691 N N . SER A 1 95 ? 7.566 11.484 9.008 1 95.94 95 SER A N 1
ATOM 692 C CA . SER A 1 95 ? 6.129 11.328 9.203 1 95.94 95 SER A CA 1
ATOM 693 C C . SER A 1 95 ? 5.434 10.93 7.906 1 95.94 95 SER A C 1
ATOM 695 O O . SER A 1 95 ? 6.078 10.789 6.867 1 95.94 95 SER A O 1
ATOM 697 N N . ASN A 1 96 ? 4.125 10.617 8.102 1 97.69 96 ASN A N 1
ATOM 698 C CA . ASN A 1 96 ? 3.35 10.172 6.941 1 97.69 96 ASN A CA 1
ATOM 699 C C . ASN A 1 96 ? 1.995 10.875 6.875 1 97.69 96 ASN A C 1
ATOM 701 O O . ASN A 1 96 ? 1.336 11.055 7.902 1 97.69 96 ASN A O 1
ATOM 705 N N . LEU A 1 97 ? 1.67 11.289 5.707 1 98.44 97 LEU A N 1
ATOM 706 C CA . LEU A 1 97 ? 0.32 11.766 5.418 1 98.44 97 LEU A CA 1
ATOM 707 C C . LEU A 1 97 ? -0.547 10.633 4.879 1 98.44 97 LEU A C 1
ATOM 709 O O . LEU A 1 97 ? -0.201 10.008 3.873 1 98.44 97 LEU A O 1
ATOM 713 N N . ALA A 1 98 ? -1.627 10.328 5.57 1 98.75 98 ALA A N 1
ATOM 714 C CA . ALA A 1 98 ? -2.596 9.336 5.121 1 98.75 98 ALA A CA 1
ATOM 715 C C . ALA A 1 98 ? -3.889 10 4.656 1 98.75 98 ALA A C 1
ATOM 717 O O . ALA A 1 98 ? -4.461 10.828 5.367 1 98.75 98 ALA A O 1
ATOM 718 N N . THR A 1 99 ? -4.355 9.609 3.51 1 98.56 99 THR A N 1
ATOM 719 C CA . THR A 1 99 ? -5.52 10.234 2.896 1 98.56 99 THR A CA 1
ATOM 720 C C . THR A 1 99 ? -6.531 9.188 2.447 1 98.56 99 THR A C 1
ATOM 722 O O . THR A 1 99 ? -6.164 8.203 1.795 1 98.56 99 THR A O 1
ATOM 725 N N . LEU A 1 100 ? -7.703 9.367 2.803 1 98.19 100 LEU A N 1
ATOM 726 C CA . LEU A 1 100 ? -8.82 8.562 2.312 1 98.19 100 LEU A CA 1
ATOM 727 C C . LEU A 1 100 ? -9.57 9.297 1.207 1 98.19 100 LEU A C 1
ATOM 729 O O . LEU A 1 100 ? -9.875 10.484 1.336 1 98.19 100 LEU A O 1
ATOM 733 N N . ALA A 1 101 ? -9.852 8.57 0.17 1 98.25 101 ALA A N 1
ATOM 734 C CA . ALA A 1 101 ? -10.523 9.18 -0.975 1 98.25 101 ALA A CA 1
ATOM 735 C C . ALA A 1 101 ? -11.609 8.25 -1.524 1 98.25 101 ALA A C 1
ATOM 737 O O . ALA A 1 101 ? -11.562 7.035 -1.306 1 98.25 101 ALA A O 1
ATOM 738 N N . GLY A 1 102 ? -12.547 8.812 -2.23 1 96.88 102 GLY A N 1
ATOM 739 C CA . GLY A 1 102 ? -13.641 8.047 -2.812 1 96.88 102 GLY A CA 1
ATOM 740 C C . GLY A 1 102 ? -13.25 7.324 -4.086 1 96.88 102 GLY A C 1
ATOM 741 O O . GLY A 1 102 ? -12.156 7.539 -4.621 1 96.88 102 GLY A O 1
ATOM 742 N N . ARG A 1 103 ? -14.125 6.508 -4.578 1 93.69 103 ARG A N 1
ATOM 743 C CA . ARG A 1 103 ? -13.891 5.621 -5.715 1 93.69 103 ARG A CA 1
ATOM 744 C C . ARG A 1 103 ? -13.758 6.414 -7.008 1 93.69 103 ARG A C 1
ATOM 746 O O . ARG A 1 103 ? -12.93 6.086 -7.859 1 93.69 103 ARG A O 1
ATOM 753 N N . SER A 1 104 ? -14.492 7.453 -7.273 1 93.44 104 SER A N 1
ATOM 754 C CA . SER A 1 104 ? -14.523 8.195 -8.531 1 93.44 104 SER A CA 1
ATOM 755 C C . SER A 1 104 ? -13.602 9.406 -8.477 1 93.44 104 SER A C 1
ATOM 757 O O . SER A 1 104 ? -13.75 10.336 -9.273 1 93.44 104 SER A O 1
ATOM 759 N N . CYS A 1 105 ? -12.586 9.312 -7.691 1 94.62 105 CYS A N 1
ATOM 760 C CA . CYS A 1 105 ? -11.695 10.453 -7.523 1 94.62 105 CYS A CA 1
ATOM 761 C C . CYS A 1 105 ? -10.57 10.422 -8.555 1 94.62 105 CYS A C 1
ATOM 763 O O . CYS A 1 105 ? -10.352 9.398 -9.211 1 94.62 105 CYS A O 1
ATOM 765 N N . ASP A 1 106 ? -9.953 11.539 -8.781 1 96.25 106 ASP A N 1
ATOM 766 C CA . ASP A 1 106 ? -8.727 11.633 -9.562 1 96.25 106 ASP A CA 1
ATOM 767 C C . ASP A 1 106 ? -7.496 11.422 -8.672 1 96.25 106 ASP A C 1
ATOM 769 O O . ASP A 1 106 ? -7.012 12.359 -8.039 1 96.25 106 ASP A O 1
ATOM 773 N N . ILE A 1 107 ? -6.961 10.227 -8.703 1 95.25 107 ILE A N 1
ATOM 774 C CA . ILE A 1 107 ? -5.871 9.836 -7.812 1 95.25 107 ILE A CA 1
ATOM 775 C C . ILE A 1 107 ? -4.617 10.641 -8.148 1 95.25 107 ILE A C 1
ATOM 777 O O . ILE A 1 107 ? -3.838 10.984 -7.258 1 95.25 107 ILE A O 1
ATOM 781 N N . GLY A 1 108 ? -4.441 10.859 -9.484 1 95.5 108 GLY A N 1
ATOM 782 C CA . GLY A 1 108 ? -3.311 11.68 -9.883 1 95.5 108 GLY A CA 1
ATOM 783 C C . GLY A 1 108 ? -3.348 13.078 -9.273 1 95.5 108 GLY A C 1
ATOM 784 O O . GLY A 1 108 ? -2.336 13.562 -8.773 1 95.5 108 GLY A O 1
ATOM 785 N N . GLN A 1 109 ? -4.488 13.648 -9.297 1 97.19 109 GLN A N 1
ATOM 786 C CA . GLN A 1 109 ? -4.66 14.969 -8.711 1 97.19 109 GLN A CA 1
ATOM 787 C C . GLN A 1 109 ? -4.477 14.93 -7.195 1 97.19 109 GLN A C 1
ATOM 789 O O . GLN A 1 109 ? -3.816 15.797 -6.621 1 97.19 109 GLN A O 1
ATOM 794 N N . ILE A 1 110 ? -5.047 13.969 -6.574 1 98.19 110 ILE A N 1
ATOM 795 C CA . ILE A 1 110 ? -4.918 13.828 -5.125 1 98.19 110 ILE A CA 1
ATOM 796 C C . ILE A 1 110 ? -3.449 13.648 -4.75 1 98.19 110 ILE A C 1
ATOM 798 O O . ILE A 1 110 ? -2.953 14.305 -3.83 1 98.19 110 ILE A O 1
ATOM 802 N N . GLY A 1 111 ? -2.738 12.812 -5.5 1 97.88 111 GLY A N 1
ATOM 803 C CA . GLY A 1 111 ? -1.317 12.625 -5.262 1 97.88 111 GLY A CA 1
ATOM 804 C C . GLY A 1 111 ? -0.516 13.906 -5.387 1 97.88 111 GLY A C 1
ATOM 805 O O . GLY A 1 111 ? 0.38 14.164 -4.582 1 97.88 111 GLY A O 1
ATOM 806 N N . TYR A 1 112 ? -0.886 14.633 -6.398 1 97.31 112 TYR A N 1
ATOM 807 C CA . TYR A 1 112 ? -0.217 15.914 -6.613 1 97.31 112 TYR A CA 1
ATOM 808 C C . TYR A 1 112 ? -0.434 16.844 -5.434 1 97.31 112 TYR A C 1
ATOM 810 O O . TYR A 1 112 ? 0.517 17.438 -4.918 1 97.31 112 TYR A O 1
ATOM 818 N N . GLU A 1 113 ? -1.675 16.969 -5.008 1 98.25 113 GLU A N 1
ATOM 819 C CA . GLU A 1 113 ? -2.02 17.844 -3.893 1 98.25 113 GLU A CA 1
ATOM 820 C C . GLU A 1 113 ? -1.37 17.359 -2.598 1 98.25 113 GLU A C 1
ATOM 822 O O . GLU A 1 113 ? -0.982 18.172 -1.755 1 98.25 113 GLU A O 1
ATOM 827 N N . MET A 1 114 ? -1.284 16.078 -2.432 1 98.56 114 MET A N 1
ATOM 828 C CA . MET A 1 114 ? -0.599 15.523 -1.269 1 98.56 114 MET A CA 1
ATOM 829 C C . MET A 1 114 ? 0.872 15.93 -1.26 1 98.56 114 MET A C 1
ATOM 831 O O . MET A 1 114 ? 1.422 16.266 -0.208 1 98.56 114 MET A O 1
ATOM 835 N N . ALA A 1 115 ? 1.51 15.852 -2.414 1 97.31 115 ALA A N 1
ATOM 836 C CA . ALA A 1 115 ? 2.914 16.234 -2.514 1 97.31 115 ALA A CA 1
ATOM 837 C C . ALA A 1 115 ? 3.113 17.688 -2.057 1 97.31 115 ALA A C 1
ATOM 839 O O . ALA A 1 115 ? 4.074 17.984 -1.343 1 97.31 115 ALA A O 1
ATOM 840 N N . ILE A 1 116 ? 2.23 18.531 -2.439 1 97.94 116 ILE A N 1
ATOM 841 C CA . ILE A 1 116 ? 2.279 19.938 -2.035 1 97.94 116 ILE A CA 1
ATOM 842 C C . ILE A 1 116 ? 2.111 20.047 -0.521 1 97.94 116 ILE A C 1
ATOM 844 O O . ILE A 1 116 ? 2.873 20.75 0.146 1 97.94 116 ILE A O 1
ATOM 848 N N . LEU A 1 117 ? 1.164 19.344 0.005 1 97.94 117 LEU A N 1
ATOM 849 C CA . LEU A 1 117 ? 0.871 19.391 1.434 1 97.94 117 LEU A CA 1
ATOM 850 C C . LEU A 1 117 ? 2.055 18.875 2.246 1 97.94 117 LEU A C 1
ATOM 852 O O . LEU A 1 117 ? 2.408 19.469 3.273 1 97.94 117 LEU A O 1
ATOM 856 N N . VAL A 1 118 ? 2.629 17.812 1.824 1 97.19 118 VAL A N 1
ATOM 857 C CA . VAL A 1 118 ? 3.732 17.203 2.566 1 97.19 118 VAL A CA 1
ATOM 858 C C . VAL A 1 118 ? 4.898 18.188 2.645 1 97.19 118 VAL A C 1
ATOM 860 O O . VAL A 1 118 ? 5.602 18.25 3.656 1 97.19 118 VAL A O 1
ATOM 863 N N . GLU A 1 119 ? 5.113 18.938 1.621 1 96 119 GLU A N 1
ATOM 864 C CA . GLU A 1 119 ? 6.156 19.953 1.646 1 96 119 GLU A CA 1
ATOM 865 C C . GLU A 1 119 ? 5.844 21.031 2.672 1 96 119 GLU A C 1
ATOM 867 O O . GLU A 1 119 ? 6.723 21.469 3.426 1 96 119 GLU A O 1
ATOM 872 N N . ARG A 1 120 ? 4.645 21.5 2.658 1 94.94 120 ARG A N 1
ATOM 873 C CA . ARG A 1 120 ? 4.219 22.516 3.611 1 94.94 120 ARG A CA 1
ATOM 874 C C . ARG A 1 120 ? 4.328 22.016 5.043 1 94.94 120 ARG A C 1
ATOM 876 O O . ARG A 1 120 ? 4.793 22.734 5.93 1 94.94 120 ARG A O 1
ATOM 883 N N . VAL A 1 121 ? 3.895 20.812 5.273 1 94.88 121 VAL A N 1
ATOM 884 C CA . VAL A 1 121 ? 3.969 20.188 6.59 1 94.88 121 VAL A CA 1
ATOM 885 C C . VAL A 1 121 ? 5.426 20.094 7.043 1 94.88 121 VAL A C 1
ATOM 887 O O . VAL A 1 121 ? 5.75 20.422 8.188 1 94.88 121 VAL A O 1
ATOM 890 N N . GLY A 1 122 ? 6.238 19.594 6.141 1 91.88 122 GLY A N 1
ATOM 891 C CA . GLY A 1 122 ? 7.652 19.516 6.461 1 91.88 122 GLY A CA 1
ATOM 892 C C . GLY A 1 122 ? 8.234 20.844 6.926 1 91.88 122 GLY A C 1
ATOM 893 O O . GLY A 1 122 ? 9.016 20.891 7.879 1 91.88 122 GLY A O 1
ATOM 894 N N . ALA A 1 123 ? 7.836 21.891 6.32 1 89.69 123 ALA A N 1
ATOM 895 C CA . ALA A 1 123 ? 8.312 23.234 6.66 1 89.69 123 ALA A CA 1
ATOM 896 C C . ALA A 1 123 ? 7.84 23.656 8.047 1 89.69 123 ALA A C 1
ATOM 898 O O . ALA A 1 123 ? 8.594 24.25 8.812 1 89.69 123 ALA A O 1
ATOM 899 N N . VAL A 1 124 ? 6.625 23.297 8.352 1 88.94 124 VAL A N 1
ATOM 900 C CA . VAL A 1 124 ? 6.047 23.672 9.633 1 88.94 124 VAL A CA 1
ATOM 901 C C . VAL A 1 124 ? 6.727 22.891 10.758 1 88.94 124 VAL A C 1
ATOM 903 O O . VAL A 1 124 ? 7.043 23.453 11.805 1 88.94 124 VAL A O 1
ATOM 906 N N . VAL A 1 125 ? 7 21.656 10.539 1 86.88 125 VAL A N 1
ATOM 907 C CA . VAL A 1 125 ? 7.598 20.781 11.555 1 86.88 125 VAL A CA 1
ATOM 908 C C . VAL A 1 125 ? 9.047 21.203 11.805 1 86.88 125 VAL A C 1
ATOM 910 O O . VAL A 1 125 ? 9.508 21.234 12.945 1 86.88 125 VAL A O 1
ATOM 913 N N . GLN A 1 126 ? 9.727 21.484 10.773 1 81.25 126 GLN A N 1
ATOM 914 C CA . GLN A 1 126 ? 11.117 21.891 10.891 1 81.25 126 GLN A CA 1
ATOM 915 C C . GLN A 1 126 ? 11.234 23.25 11.602 1 81.25 126 GLN A C 1
ATOM 917 O O . GLN A 1 126 ? 12.188 23.484 12.352 1 81.25 126 GLN A O 1
ATOM 922 N N . SER A 1 127 ? 10.383 24.219 11.383 1 76.94 127 SER A N 1
ATOM 923 C CA . SER A 1 127 ? 10.414 25.531 12.008 1 76.94 127 SER A CA 1
ATOM 924 C C . SER A 1 127 ? 10.156 25.438 13.508 1 76.94 127 SER A C 1
ATOM 926 O O . SER A 1 127 ? 10.695 26.234 14.289 1 76.94 127 SER A O 1
ATOM 928 N N . SER A 1 128 ? 9.383 24.531 13.922 1 71.81 128 SER A N 1
ATOM 929 C CA . SER A 1 128 ? 9.086 24.375 15.344 1 71.81 128 SER A CA 1
ATOM 930 C C . SER A 1 128 ? 10.266 23.766 16.094 1 71.81 128 SER A C 1
ATOM 932 O O . SER A 1 128 ? 10.43 24 17.297 1 71.81 128 SER A O 1
ATOM 934 N N . ARG A 1 129 ? 11.016 22.953 15.383 1 67.69 129 ARG A N 1
ATOM 935 C CA . ARG A 1 129 ? 12.188 22.328 16 1 67.69 129 ARG A CA 1
ATOM 936 C C . ARG A 1 129 ? 13.305 23.344 16.188 1 67.69 129 ARG A C 1
ATOM 938 O O . ARG A 1 129 ? 14.117 23.234 17.109 1 67.69 129 ARG A O 1
ATOM 945 N N . ARG A 1 130 ? 13.383 24.422 15.367 1 63.12 130 ARG A N 1
ATOM 946 C CA . ARG A 1 130 ? 14.43 25.422 15.43 1 63.12 130 ARG A CA 1
ATOM 947 C C . ARG A 1 130 ? 14.062 26.531 16.406 1 63.12 130 ARG A C 1
ATOM 949 O O . ARG A 1 130 ? 14.93 27.266 16.891 1 63.12 130 ARG A O 1
ATOM 956 N N . ALA A 1 131 ? 12.734 26.719 16.781 1 60.53 131 ALA A N 1
ATOM 957 C CA . ALA A 1 131 ? 12.383 27.828 17.672 1 60.53 131 ALA A CA 1
ATOM 958 C C . ALA A 1 131 ? 13.07 27.688 19.031 1 60.53 131 ALA A C 1
ATOM 960 O O . ALA A 1 131 ? 13.07 26.594 19.609 1 60.53 131 ALA A O 1
ATOM 961 N N . PRO A 1 132 ? 13.984 28.656 19.406 1 56.72 132 PRO A N 1
ATOM 962 C CA . PRO A 1 132 ? 14.711 28.656 20.672 1 56.72 132 PRO A CA 1
ATOM 963 C C . PRO A 1 132 ? 13.82 28.297 21.859 1 56.72 132 PRO A C 1
ATOM 965 O O . PRO A 1 132 ? 12.68 28.766 21.938 1 56.72 132 PRO A O 1
ATOM 968 N N . GLN A 1 133 ? 13.914 27.031 22.422 1 52.03 133 GLN A N 1
ATOM 969 C CA . GLN A 1 133 ? 13.219 26.75 23.672 1 52.03 133 GLN A CA 1
ATOM 970 C C . GLN A 1 133 ? 13.492 27.828 24.719 1 52.03 133 GLN A C 1
ATOM 972 O O . GLN A 1 133 ? 14.633 28.266 24.875 1 52.03 133 GLN A O 1
ATOM 977 N N . PRO A 1 134 ? 12.469 28.625 25.062 1 52.97 134 PRO A N 1
ATOM 978 C CA . PRO A 1 134 ? 12.812 29.609 26.109 1 52.97 134 PRO A CA 1
ATOM 979 C C . PRO A 1 134 ? 13.758 29.031 27.156 1 52.97 134 PRO A C 1
ATOM 981 O O . PRO A 1 134 ? 13.594 27.875 27.578 1 52.97 134 PRO A O 1
ATOM 984 N N . SER A 1 135 ? 14.977 29.578 27.25 1 46.22 135 SER A N 1
ATOM 985 C CA . SER A 1 135 ? 15.789 29.328 28.438 1 46.22 135 SER A CA 1
ATOM 986 C C . SER A 1 135 ? 15.062 29.781 29.703 1 46.22 135 SER A C 1
ATOM 988 O O . SER A 1 135 ? 14.375 30.812 29.688 1 46.22 135 SER A O 1
ATOM 990 N N . MET B 1 1 ? 4.805 -40.312 -15.164 1 44.31 1 MET B N 1
ATOM 991 C CA . MET B 1 1 ? 5.109 -38.906 -15.031 1 44.31 1 MET B CA 1
ATOM 992 C C . MET B 1 1 ? 4.254 -38.25 -13.945 1 44.31 1 MET B C 1
ATOM 994 O O . MET B 1 1 ? 3.027 -38.188 -14.07 1 44.31 1 MET B O 1
ATOM 998 N N . THR B 1 2 ? 4.742 -38.25 -12.727 1 52.91 2 THR B N 1
ATOM 999 C CA . THR B 1 2 ? 3.939 -37.875 -11.562 1 52.91 2 THR B CA 1
ATOM 1000 C C . THR B 1 2 ? 3.254 -36.531 -11.773 1 52.91 2 THR B C 1
ATOM 1002 O O . THR B 1 2 ? 3.859 -35.594 -12.297 1 52.91 2 THR B O 1
ATOM 1005 N N . ARG B 1 3 ? 1.995 -36.5 -11.867 1 59.97 3 ARG B N 1
ATOM 1006 C CA . ARG B 1 3 ? 1.126 -35.344 -12.016 1 59.97 3 ARG B CA 1
ATOM 1007 C C . ARG B 1 3 ? 1.582 -34.188 -11.117 1 59.97 3 ARG B C 1
ATOM 1009 O O . ARG B 1 3 ? 1.831 -34.406 -9.93 1 59.97 3 ARG B O 1
ATOM 1016 N N . PRO B 1 4 ? 2.053 -33.156 -11.797 1 68.31 4 PRO B N 1
ATOM 1017 C CA . PRO B 1 4 ? 2.48 -32.031 -10.961 1 68.31 4 PRO B CA 1
ATOM 1018 C C . PRO B 1 4 ? 1.481 -31.703 -9.852 1 68.31 4 PRO B C 1
ATOM 1020 O O . PRO B 1 4 ? 0.269 -31.781 -10.062 1 68.31 4 PRO B O 1
ATOM 1023 N N . THR B 1 5 ? 2.023 -31.609 -8.648 1 80.94 5 THR B N 1
ATOM 1024 C CA . THR B 1 5 ? 1.207 -31.172 -7.523 1 80.94 5 THR B CA 1
ATOM 1025 C C . THR B 1 5 ? 0.728 -29.734 -7.73 1 80.94 5 THR B C 1
ATOM 1027 O O . THR B 1 5 ? 1.176 -29.047 -8.656 1 80.94 5 THR B O 1
ATOM 1030 N N . GLN B 1 6 ? -0.341 -29.406 -7.164 1 85.94 6 GLN B N 1
ATOM 1031 C CA . GLN B 1 6 ? -0.856 -28.047 -7.23 1 85.94 6 GLN B CA 1
ATOM 1032 C C . GLN B 1 6 ? 0.258 -27.031 -7.012 1 85.94 6 GLN B C 1
ATOM 1034 O O . GLN B 1 6 ? 0.318 -26.016 -7.703 1 85.94 6 GLN B O 1
ATOM 1039 N N . ARG B 1 7 ? 1.119 -27.312 -6.129 1 86.31 7 ARG B N 1
ATOM 1040 C CA . ARG B 1 7 ? 2.225 -26.422 -5.812 1 86.31 7 ARG B CA 1
ATOM 1041 C C . ARG B 1 7 ? 3.15 -26.25 -7.016 1 86.31 7 ARG B C 1
ATOM 1043 O O . ARG B 1 7 ? 3.605 -25.141 -7.301 1 86.31 7 ARG B O 1
ATOM 1050 N N . ASP B 1 8 ? 3.391 -27.359 -7.613 1 90.5 8 ASP B N 1
ATOM 1051 C CA . ASP B 1 8 ? 4.262 -27.312 -8.781 1 90.5 8 ASP B CA 1
ATOM 1052 C C . ASP B 1 8 ? 3.672 -26.406 -9.867 1 90.5 8 ASP B C 1
ATOM 1054 O O . ASP B 1 8 ? 4.395 -25.641 -10.508 1 90.5 8 ASP B O 1
ATOM 1058 N N . SER B 1 9 ? 2.434 -26.547 -10.047 1 93.19 9 SER B N 1
ATOM 1059 C CA . SER B 1 9 ? 1.749 -25.75 -11.062 1 93.19 9 SER B CA 1
ATOM 1060 C C . SER B 1 9 ? 1.797 -24.266 -10.719 1 93.19 9 SER B C 1
ATOM 1062 O O . SER B 1 9 ? 2.01 -23.438 -11.594 1 93.19 9 SER B O 1
ATOM 1064 N N . LEU B 1 10 ? 1.662 -23.953 -9.516 1 95.94 10 LEU B N 1
ATOM 1065 C CA . LEU B 1 10 ? 1.655 -22.562 -9.086 1 95.94 10 LEU B CA 1
ATOM 1066 C C . LEU B 1 10 ? 3.053 -21.953 -9.18 1 95.94 10 LEU B C 1
ATOM 1068 O O . LEU B 1 10 ? 3.209 -20.797 -9.594 1 95.94 10 LEU B O 1
ATOM 1072 N N . ASP B 1 11 ? 4.008 -22.719 -8.82 1 96.06 11 ASP B N 1
ATOM 1073 C CA . ASP B 1 11 ? 5.387 -22.266 -8.961 1 96.06 11 ASP B CA 1
ATOM 1074 C C . ASP B 1 11 ? 5.715 -21.953 -10.414 1 96.06 11 ASP B C 1
ATOM 1076 O O . ASP B 1 11 ? 6.387 -20.953 -10.703 1 96.06 11 ASP B O 1
ATOM 1080 N N . TRP B 1 12 ? 5.227 -22.828 -11.211 1 96.19 12 TRP B N 1
ATOM 1081 C CA . TRP B 1 12 ? 5.461 -22.625 -12.633 1 96.19 12 TRP B CA 1
ATOM 1082 C C . TRP B 1 12 ? 4.812 -21.328 -13.117 1 96.19 12 TRP B C 1
ATOM 1084 O O . TRP B 1 12 ? 5.445 -20.531 -13.812 1 96.19 12 TRP B O 1
ATOM 1094 N N . LEU B 1 13 ? 3.58 -21.047 -12.75 1 97 13 LEU B N 1
ATOM 1095 C CA . LEU B 1 13 ? 2.842 -19.859 -13.156 1 97 13 LEU B CA 1
ATOM 1096 C C . LEU B 1 13 ? 3.547 -18.594 -12.68 1 97 13 LEU B C 1
ATOM 1098 O O . LEU B 1 13 ? 3.727 -17.656 -13.453 1 97 13 LEU B O 1
ATOM 1102 N N . VAL B 1 14 ? 3.963 -18.594 -11.461 1 97.81 14 VAL B N 1
ATOM 1103 C CA . VAL B 1 14 ? 4.59 -17.422 -10.859 1 97.81 14 VAL B CA 1
ATOM 1104 C C . VAL B 1 14 ? 5.973 -17.203 -11.469 1 97.81 14 VAL B C 1
ATOM 1106 O O . VAL B 1 14 ? 6.367 -16.078 -11.742 1 97.81 14 VAL B O 1
ATOM 1109 N N . SER B 1 15 ? 6.68 -18.328 -11.711 1 98.12 15 SER B N 1
ATOM 1110 C CA . SER B 1 15 ? 7.996 -18.234 -12.328 1 98.12 15 SER B CA 1
ATOM 1111 C C . SER B 1 15 ? 7.906 -17.688 -13.75 1 98.12 15 SER B C 1
ATOM 1113 O O . SER B 1 15 ? 8.703 -16.844 -14.156 1 98.12 15 SER B O 1
ATOM 1115 N N . LYS B 1 16 ? 6.98 -18.219 -14.484 1 97.94 16 LYS B N 1
ATOM 1116 C CA . LYS B 1 16 ? 6.785 -17.766 -15.859 1 97.94 16 LYS B CA 1
ATOM 1117 C C . LYS B 1 16 ? 6.461 -16.266 -15.898 1 97.94 16 LYS B C 1
ATOM 1119 O O . LYS B 1 16 ? 7.012 -15.539 -16.719 1 97.94 16 LYS B O 1
ATOM 1124 N N . PHE B 1 17 ? 5.621 -15.867 -15.062 1 98.06 17 PHE B N 1
ATOM 1125 C CA . PHE B 1 17 ? 5.246 -14.469 -14.93 1 98.06 17 PHE B CA 1
ATOM 1126 C C . PHE B 1 17 ? 6.473 -13.602 -14.672 1 98.06 17 PHE B C 1
ATOM 1128 O O . PHE B 1 17 ? 6.707 -12.617 -15.375 1 98.06 17 PHE B O 1
ATOM 1135 N N . ALA B 1 18 ? 7.242 -13.945 -13.711 1 97.88 18 ALA B N 1
ATOM 1136 C CA . ALA B 1 18 ? 8.406 -13.156 -13.328 1 97.88 18 ALA B CA 1
ATOM 1137 C C . ALA B 1 18 ? 9.438 -13.117 -14.453 1 97.88 18 ALA B C 1
ATOM 1139 O O . ALA B 1 18 ? 10.109 -12.102 -14.656 1 97.88 18 ALA B O 1
ATOM 1140 N N . ARG B 1 19 ? 9.523 -14.188 -15.148 1 97 19 ARG B N 1
ATOM 1141 C CA . ARG B 1 19 ? 10.492 -14.289 -16.234 1 97 19 ARG B CA 1
ATOM 1142 C C . ARG B 1 19 ? 10.039 -13.492 -17.453 1 97 19 ARG B C 1
ATOM 1144 O O . ARG B 1 19 ? 10.852 -12.852 -18.125 1 97 19 ARG B O 1
ATOM 1151 N N . GLU B 1 20 ? 8.781 -13.43 -17.719 1 97.44 20 GLU B N 1
ATOM 1152 C CA . GLU B 1 20 ? 8.289 -12.938 -19 1 97.44 20 GLU B CA 1
ATOM 1153 C C . GLU B 1 20 ? 7.879 -11.469 -18.906 1 97.44 20 GLU B C 1
ATOM 1155 O O . GLU B 1 20 ? 7.812 -10.773 -19.922 1 97.44 20 GLU B O 1
ATOM 1160 N N . VAL B 1 21 ? 7.496 -11.039 -17.781 1 97.69 21 VAL B N 1
ATOM 1161 C CA . VAL B 1 21 ? 7.055 -9.648 -17.641 1 97.69 21 VAL B CA 1
ATOM 1162 C C . VAL B 1 21 ? 8.258 -8.75 -17.359 1 97.69 21 VAL B C 1
ATOM 1164 O O . VAL B 1 21 ? 8.859 -8.828 -16.297 1 97.69 21 VAL B O 1
ATOM 1167 N N . SER B 1 22 ? 8.492 -7.883 -18.328 1 96.75 22 SER B N 1
ATOM 1168 C CA . SER B 1 22 ? 9.633 -6.988 -18.203 1 96.75 22 SER B CA 1
ATOM 1169 C C . SER B 1 22 ? 9.516 -6.113 -16.953 1 96.75 22 SER B C 1
ATOM 1171 O O . SER B 1 22 ? 8.445 -5.59 -16.656 1 96.75 22 SER B O 1
ATOM 1173 N N . GLY B 1 23 ? 10.648 -6.07 -16.219 1 96.94 23 GLY B N 1
ATOM 1174 C CA . GLY B 1 23 ? 10.703 -5.203 -15.047 1 96.94 23 GLY B CA 1
ATOM 1175 C C . GLY B 1 23 ? 10.422 -5.934 -13.75 1 96.94 23 GLY B C 1
ATOM 1176 O O . GLY B 1 23 ? 10.703 -5.418 -12.664 1 96.94 23 GLY B O 1
ATOM 1177 N N . VAL B 1 24 ? 9.781 -7.082 -13.828 1 97.88 24 VAL B N 1
ATOM 1178 C CA . VAL B 1 24 ? 9.5 -7.863 -12.633 1 97.88 24 VAL B CA 1
ATOM 1179 C C . VAL B 1 24 ? 10.758 -8.609 -12.188 1 97.88 24 VAL B C 1
ATOM 1181 O O . VAL B 1 24 ? 11.414 -9.266 -13 1 97.88 24 VAL B O 1
ATOM 1184 N N . SER B 1 25 ? 11.055 -8.469 -10.992 1 96.44 25 SER B N 1
ATOM 1185 C CA . SER B 1 25 ? 12.219 -9.18 -10.469 1 96.44 25 SER B CA 1
ATOM 1186 C C . SER B 1 25 ? 11.828 -10.508 -9.836 1 96.44 25 SER B C 1
ATOM 1188 O O . SER B 1 25 ? 12.438 -11.539 -10.117 1 96.44 25 SER B O 1
ATOM 1190 N N . HIS B 1 26 ? 10.805 -10.469 -8.922 1 97.25 26 HIS B N 1
ATOM 1191 C CA . HIS B 1 26 ? 10.344 -11.656 -8.211 1 97.25 26 HIS B CA 1
ATOM 1192 C C . HIS B 1 26 ? 8.852 -11.57 -7.902 1 97.25 26 HIS B C 1
ATOM 1194 O O . HIS B 1 26 ? 8.266 -10.484 -7.941 1 97.25 26 HIS B O 1
ATOM 1200 N N . ALA B 1 27 ? 8.32 -12.695 -7.551 1 98.5 27 ALA B N 1
ATOM 1201 C CA . ALA B 1 27 ? 6.922 -12.742 -7.137 1 98.5 27 ALA B CA 1
ATOM 1202 C C . ALA B 1 27 ? 6.664 -13.93 -6.211 1 98.5 27 ALA B C 1
ATOM 1204 O O . ALA B 1 27 ? 7.355 -14.945 -6.289 1 98.5 27 ALA B O 1
ATOM 1205 N N . VAL B 1 28 ? 5.676 -13.766 -5.363 1 98.5 28 VAL B N 1
ATOM 1206 C CA . VAL B 1 28 ? 5.23 -14.867 -4.512 1 98.5 28 VAL B CA 1
ATOM 1207 C C . VAL B 1 28 ? 3.703 -14.883 -4.449 1 98.5 28 VAL B C 1
ATOM 1209 O O . VAL B 1 28 ? 3.055 -13.859 -4.66 1 98.5 28 VAL B O 1
ATOM 1212 N N . LEU B 1 29 ? 3.18 -16.016 -4.207 1 98.44 29 LEU B N 1
ATOM 1213 C CA . LEU B 1 29 ? 1.768 -16.219 -3.91 1 98.44 29 LEU B CA 1
ATOM 1214 C C . LEU B 1 29 ? 1.569 -16.609 -2.447 1 98.44 29 LEU B C 1
ATOM 1216 O O . LEU B 1 29 ? 2.213 -17.531 -1.951 1 98.44 29 LEU B O 1
ATOM 1220 N N . VAL B 1 30 ? 0.737 -15.891 -1.831 1 97.88 30 VAL B N 1
ATOM 1221 C CA . VAL B 1 30 ? 0.515 -16.078 -0.402 1 97.88 30 VAL B CA 1
ATOM 1222 C C . VAL B 1 30 ? -0.957 -16.391 -0.146 1 97.88 30 VAL B C 1
ATOM 1224 O O . VAL B 1 30 ? -1.845 -15.734 -0.685 1 97.88 30 VAL B O 1
ATOM 1227 N N . SER B 1 31 ? -1.216 -17.391 0.667 1 96.31 31 SER B N 1
ATOM 1228 C CA . SER B 1 31 ? -2.582 -17.797 0.99 1 96.31 31 SER B CA 1
ATOM 1229 C C . SER B 1 31 ? -3.252 -16.781 1.909 1 96.31 31 SER B C 1
ATOM 1231 O O . SER B 1 31 ? -2.59 -15.891 2.445 1 96.31 31 SER B O 1
ATOM 1233 N N . ALA B 1 32 ? -4.562 -16.969 2.043 1 93.5 32 ALA B N 1
ATOM 1234 C CA . ALA B 1 32 ? -5.352 -16.062 2.873 1 93.5 32 ALA B CA 1
ATOM 1235 C C . ALA B 1 32 ? -4.895 -16.109 4.328 1 93.5 32 ALA B C 1
ATOM 1237 O O . ALA B 1 32 ? -4.984 -15.109 5.047 1 93.5 32 ALA B O 1
ATOM 1238 N N . ASP B 1 33 ? -4.414 -17.219 4.699 1 94.5 33 ASP B N 1
ATOM 1239 C CA . ASP B 1 33 ? -3.98 -17.359 6.086 1 94.5 33 ASP B CA 1
ATOM 1240 C C . ASP B 1 33 ? -2.496 -17.031 6.23 1 94.5 33 ASP B C 1
ATOM 1242 O O . ASP B 1 33 ? -1.908 -17.234 7.293 1 94.5 33 ASP B O 1
ATOM 1246 N N . GLY B 1 34 ? -1.831 -16.578 5.176 1 96.06 34 GLY B N 1
ATOM 1247 C CA . GLY B 1 34 ? -0.51 -15.984 5.262 1 96.06 34 GLY B CA 1
ATOM 1248 C C . GLY B 1 34 ? 0.609 -16.938 4.91 1 96.06 34 GLY B C 1
ATOM 1249 O O . GLY B 1 34 ? 1.779 -16.672 5.184 1 96.06 34 GLY B O 1
ATOM 1250 N N . LEU B 1 35 ? 0.331 -18.078 4.344 1 95.75 35 LEU B N 1
ATOM 1251 C CA . LEU B 1 35 ? 1.345 -19.062 4.012 1 95.75 35 LEU B CA 1
ATOM 1252 C C . LEU B 1 35 ? 1.858 -18.875 2.59 1 95.75 35 LEU B C 1
ATOM 1254 O O . LEU B 1 35 ? 1.082 -18.562 1.683 1 95.75 35 LEU B O 1
ATOM 1258 N N . LEU B 1 36 ? 3.123 -19.109 2.453 1 97.31 36 LEU B N 1
ATOM 1259 C CA . LEU B 1 36 ? 3.709 -19.078 1.117 1 97.31 36 LEU B CA 1
ATOM 1260 C C . LEU B 1 36 ? 3.205 -20.25 0.281 1 97.31 36 LEU B C 1
ATOM 1262 O O . LEU B 1 36 ? 3.377 -21.422 0.663 1 97.31 36 LEU B O 1
ATOM 1266 N N . MET B 1 37 ? 2.547 -19.969 -0.809 1 96.69 37 MET B N 1
ATOM 1267 C CA . MET B 1 37 ? 1.995 -21 -1.678 1 96.69 37 MET B CA 1
ATOM 1268 C C . MET B 1 37 ? 2.92 -21.266 -2.859 1 96.69 37 MET B C 1
ATOM 1270 O O . MET B 1 37 ? 2.971 -22.391 -3.373 1 96.69 37 MET B O 1
ATOM 1274 N N . ALA B 1 38 ? 3.547 -20.234 -3.342 1 97.56 38 ALA B N 1
ATOM 1275 C CA . ALA B 1 38 ? 4.438 -20.328 -4.496 1 97.56 38 ALA B CA 1
ATOM 1276 C C . ALA B 1 38 ? 5.398 -19.141 -4.539 1 97.56 38 ALA B C 1
ATOM 1278 O O . ALA B 1 38 ? 5.105 -18.062 -4.004 1 97.56 38 ALA B O 1
ATOM 1279 N N . ALA B 1 39 ? 6.496 -19.328 -5.145 1 97.88 39 ALA B N 1
ATOM 1280 C CA . ALA B 1 39 ? 7.512 -18.297 -5.355 1 97.88 39 ALA B CA 1
ATOM 1281 C C . ALA B 1 39 ? 8.156 -18.438 -6.727 1 97.88 39 ALA B C 1
ATOM 1283 O O . ALA B 1 39 ? 8.312 -19.547 -7.242 1 97.88 39 ALA B O 1
ATOM 1284 N N . SER B 1 40 ? 8.453 -17.281 -7.234 1 97.81 40 SER B N 1
ATOM 1285 C CA . SER B 1 40 ? 9.164 -17.328 -8.508 1 97.81 40 SER B CA 1
ATOM 1286 C C . SER B 1 40 ? 10.531 -17.984 -8.359 1 97.81 40 SER B C 1
ATOM 1288 O O . SER B 1 40 ? 11.102 -18 -7.27 1 97.81 40 SER B O 1
ATOM 1290 N N . GLU B 1 41 ? 11 -18.391 -9.539 1 92.94 41 GLU B N 1
ATOM 1291 C CA . GLU B 1 41 ? 12.305 -19.031 -9.539 1 92.94 41 GLU B CA 1
ATOM 1292 C C . GLU B 1 41 ? 13.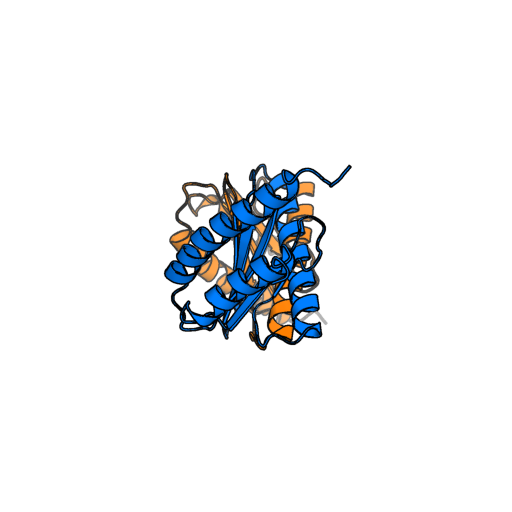414 -18.047 -9.188 1 92.94 41 GLU B C 1
ATOM 1294 O O . GLU B 1 41 ? 13.211 -16.828 -9.258 1 92.94 41 GLU B O 1
ATOM 1299 N N . ASN B 1 42 ? 14.508 -18.438 -8.609 1 90.44 42 ASN B N 1
ATOM 1300 C CA . ASN B 1 42 ? 15.711 -17.672 -8.281 1 90.44 42 ASN B CA 1
ATOM 1301 C C . ASN B 1 42 ? 15.484 -16.797 -7.055 1 90.44 42 ASN B C 1
ATOM 1303 O O . ASN B 1 42 ? 16.25 -15.859 -6.812 1 90.44 42 ASN B O 1
ATOM 1307 N N . MET B 1 43 ? 14.344 -16.875 -6.461 1 94 43 MET B N 1
ATOM 1308 C CA . MET B 1 43 ? 14.18 -16.234 -5.164 1 94 43 MET B CA 1
ATOM 1309 C C . MET B 1 43 ? 14.625 -17.156 -4.031 1 94 43 MET B C 1
ATOM 1311 O O . MET B 1 43 ? 14.125 -18.266 -3.895 1 94 43 MET B O 1
ATOM 1315 N N . PRO B 1 44 ? 15.648 -16.656 -3.283 1 94.5 44 PRO B N 1
ATOM 1316 C CA . PRO B 1 44 ? 16.016 -17.469 -2.127 1 94.5 44 PRO B CA 1
ATOM 1317 C C . PRO B 1 44 ? 14.836 -17.766 -1.206 1 94.5 44 PRO B C 1
ATOM 1319 O O . PRO B 1 44 ? 13.977 -16.906 -1.008 1 94.5 44 PRO B O 1
ATOM 1322 N N . VAL B 1 45 ? 14.805 -18.906 -0.581 1 94.56 45 VAL B N 1
ATOM 1323 C CA . VAL B 1 45 ? 13.68 -19.375 0.227 1 94.56 45 VAL B CA 1
ATOM 1324 C C . VAL B 1 45 ? 13.43 -18.406 1.38 1 94.56 45 VAL B C 1
ATOM 1326 O O . VAL B 1 45 ? 12.281 -18.062 1.668 1 94.56 45 VAL B O 1
ATOM 1329 N N . GLU B 1 46 ? 14.484 -17.984 2.025 1 95.81 46 GLU B N 1
ATOM 1330 C CA . GLU B 1 46 ? 14.359 -17.062 3.16 1 95.81 46 GLU B CA 1
ATOM 1331 C C . GLU B 1 46 ? 13.719 -15.742 2.74 1 95.81 46 GLU B C 1
ATOM 1333 O O . GLU B 1 46 ? 12.922 -15.172 3.48 1 95.81 46 GLU B O 1
ATOM 1338 N N . ARG B 1 47 ? 14.094 -15.312 1.573 1 96.12 47 ARG B N 1
ATOM 1339 C CA . ARG B 1 47 ? 13.547 -14.055 1.068 1 96.12 47 ARG B CA 1
ATOM 1340 C C . ARG B 1 47 ? 12.086 -14.211 0.662 1 96.12 47 ARG B C 1
ATOM 1342 O O . ARG B 1 47 ? 11.281 -13.297 0.854 1 96.12 47 ARG B O 1
ATOM 1349 N N . ALA B 1 48 ? 11.781 -15.32 0.12 1 97.56 48 ALA B N 1
ATOM 1350 C CA . ALA B 1 48 ? 10.391 -15.609 -0.233 1 97.56 48 ALA B CA 1
ATOM 1351 C C . ALA B 1 48 ? 9.5 -15.602 1.004 1 97.56 48 ALA B C 1
ATOM 1353 O O . ALA B 1 48 ? 8.414 -15.016 0.991 1 97.56 48 ALA B O 1
ATOM 1354 N N . ASP B 1 49 ? 9.992 -16.234 2.016 1 97.56 49 ASP B N 1
ATOM 1355 C CA . ASP B 1 49 ? 9.242 -16.281 3.266 1 97.56 49 ASP B CA 1
ATOM 1356 C C . ASP B 1 49 ? 9.07 -14.891 3.865 1 97.56 49 ASP B C 1
ATOM 1358 O O . ASP B 1 49 ? 7.992 -14.555 4.371 1 97.56 49 ASP B O 1
ATOM 1362 N N . GLN B 1 50 ? 10.109 -14.125 3.812 1 97.5 50 GLN B N 1
ATOM 1363 C CA . GLN B 1 50 ? 10.055 -12.766 4.34 1 97.5 50 GLN B CA 1
ATOM 1364 C C . GLN B 1 50 ? 9.07 -11.906 3.553 1 97.5 50 GLN B C 1
ATOM 1366 O O . GLN B 1 50 ? 8.273 -11.18 4.137 1 97.5 50 GLN B O 1
ATOM 1371 N N . LEU B 1 51 ? 9.133 -12.047 2.246 1 97.44 51 LEU B N 1
ATOM 1372 C CA . LEU B 1 51 ? 8.203 -11.305 1.401 1 97.44 51 LEU B CA 1
ATOM 1373 C C . LEU B 1 51 ? 6.766 -11.742 1.657 1 97.44 51 LEU B C 1
ATOM 1375 O O . LEU B 1 51 ? 5.855 -10.914 1.678 1 97.44 51 LEU B O 1
ATOM 1379 N N . ALA B 1 52 ? 6.59 -13 1.839 1 98.25 52 ALA B N 1
ATOM 1380 C CA . ALA B 1 52 ? 5.258 -13.516 2.15 1 98.25 52 ALA B CA 1
ATOM 1381 C C . ALA B 1 52 ? 4.719 -12.891 3.434 1 98.25 52 ALA B C 1
ATOM 1383 O O . ALA B 1 52 ? 3.545 -12.516 3.504 1 98.25 52 ALA B O 1
ATOM 1384 N N . ALA B 1 53 ? 5.555 -12.789 4.434 1 98.12 53 ALA B N 1
ATOM 1385 C CA . ALA B 1 53 ? 5.16 -12.172 5.699 1 98.12 53 ALA B CA 1
ATOM 1386 C C . ALA B 1 53 ? 4.766 -10.711 5.496 1 98.12 53 ALA B C 1
ATOM 1388 O O . ALA B 1 53 ? 3.748 -10.258 6.023 1 98.12 53 ALA B O 1
ATOM 1389 N N . VAL B 1 54 ? 5.578 -10.016 4.766 1 97.88 54 VAL B N 1
ATOM 1390 C CA . VAL B 1 54 ? 5.301 -8.617 4.477 1 97.88 54 VAL B CA 1
ATOM 1391 C C . VAL B 1 54 ? 3.979 -8.492 3.725 1 97.88 54 VAL B C 1
ATOM 1393 O O . VAL B 1 54 ? 3.125 -7.676 4.086 1 97.88 54 VAL B O 1
ATOM 1396 N N . ALA B 1 55 ? 3.797 -9.297 2.697 1 98.25 55 ALA B N 1
ATOM 1397 C CA . ALA B 1 55 ? 2.584 -9.273 1.883 1 98.25 55 ALA B CA 1
ATOM 1398 C C . ALA B 1 55 ? 1.35 -9.562 2.73 1 98.25 55 ALA B C 1
ATOM 1400 O O . ALA B 1 55 ? 0.327 -8.891 2.602 1 98.25 55 ALA B O 1
ATOM 1401 N N . SER B 1 56 ? 1.469 -10.586 3.57 1 98.31 56 SER B N 1
ATOM 1402 C CA . SER B 1 56 ? 0.367 -10.922 4.465 1 98.31 56 SER B CA 1
ATOM 1403 C C . SER B 1 56 ? 0.018 -9.758 5.383 1 98.31 56 SER B C 1
ATOM 1405 O O . SER B 1 56 ? -1.158 -9.445 5.574 1 98.31 56 SER B O 1
ATOM 1407 N N . GLY B 1 57 ? 1.03 -9.133 5.922 1 98.06 57 GLY B N 1
ATOM 1408 C CA . GLY B 1 57 ? 0.823 -7.977 6.773 1 98.06 57 GLY B CA 1
ATOM 1409 C C . GLY B 1 57 ? 0.178 -6.809 6.051 1 98.06 57 GLY B C 1
ATOM 1410 O O . GLY B 1 57 ? -0.773 -6.207 6.555 1 98.06 57 GLY B O 1
ATOM 1411 N N . LEU B 1 58 ? 0.674 -6.523 4.879 1 98.38 58 LEU B N 1
ATOM 1412 C CA . LEU B 1 58 ? 0.118 -5.441 4.074 1 98.38 58 LEU B CA 1
ATOM 1413 C C . LEU B 1 58 ? -1.346 -5.711 3.742 1 98.38 58 LEU B C 1
ATOM 1415 O O . LEU B 1 58 ? -2.186 -4.812 3.85 1 98.38 58 LEU B O 1
ATOM 1419 N N . ALA B 1 59 ? -1.641 -6.895 3.357 1 97.88 59 ALA B N 1
ATOM 1420 C CA . ALA B 1 59 ? -3.014 -7.273 3.035 1 97.88 59 ALA B CA 1
ATOM 1421 C C . ALA B 1 59 ? -3.92 -7.141 4.254 1 97.88 59 ALA B C 1
ATOM 1423 O O . ALA B 1 59 ? -5.043 -6.641 4.152 1 97.88 59 ALA B O 1
ATOM 1424 N N . SER B 1 60 ? -3.445 -7.625 5.355 1 97.38 60 SER B N 1
ATOM 1425 C CA . SER B 1 60 ? -4.215 -7.559 6.594 1 97.38 60 SER B CA 1
ATOM 1426 C C . SER B 1 60 ? -4.52 -6.113 6.98 1 97.38 60 SER B C 1
ATOM 1428 O O . SER B 1 60 ? -5.66 -5.781 7.305 1 97.38 60 SER B O 1
ATOM 1430 N N . LEU B 1 61 ? -3.541 -5.316 6.945 1 97.62 61 LEU B N 1
ATOM 1431 C CA . LEU B 1 61 ? -3.723 -3.916 7.312 1 97.62 61 LEU B CA 1
ATOM 1432 C C . LEU B 1 61 ? -4.625 -3.203 6.312 1 97.62 61 LEU B C 1
ATOM 1434 O O . LEU B 1 61 ? -5.441 -2.361 6.695 1 97.62 61 LEU B O 1
ATOM 1438 N N . ALA B 1 62 ? -4.469 -3.455 5.062 1 98.06 62 ALA B N 1
ATOM 1439 C CA . ALA B 1 62 ? -5.348 -2.895 4.039 1 98.06 62 ALA B CA 1
ATOM 1440 C C . ALA B 1 62 ? -6.801 -3.295 4.285 1 98.06 62 ALA B C 1
ATOM 1442 O O . ALA B 1 62 ? -7.703 -2.461 4.203 1 98.06 62 ALA B O 1
ATOM 1443 N N . THR B 1 63 ? -6.996 -4.531 4.59 1 96.75 63 THR B N 1
ATOM 1444 C CA . THR B 1 63 ? -8.336 -5.023 4.902 1 96.75 63 THR B CA 1
ATOM 1445 C C . THR B 1 63 ? -8.891 -4.32 6.141 1 96.75 63 THR B C 1
ATOM 1447 O O . THR B 1 63 ? -10.062 -3.953 6.176 1 96.75 63 THR B O 1
ATOM 1450 N N . GLY B 1 64 ? -8.047 -4.211 7.168 1 96.56 64 GLY B N 1
ATOM 1451 C CA . GLY B 1 64 ? -8.445 -3.461 8.344 1 96.56 64 GLY B CA 1
ATOM 1452 C C . GLY B 1 64 ? -8.898 -2.049 8.023 1 96.56 64 GLY B C 1
ATOM 1453 O O . GLY B 1 64 ? -9.906 -1.577 8.562 1 96.56 64 GLY B O 1
ATOM 1454 N N . ALA B 1 65 ? -8.188 -1.374 7.199 1 97.31 65 ALA B N 1
ATOM 1455 C CA . ALA B 1 65 ? -8.562 -0.03 6.77 1 97.31 65 ALA B CA 1
ATOM 1456 C C . ALA B 1 65 ? -9.906 -0.042 6.043 1 97.31 65 ALA B C 1
ATOM 1458 O O . ALA B 1 65 ? -10.766 0.812 6.289 1 97.31 65 ALA B O 1
ATOM 1459 N N . ALA B 1 66 ? -10.031 -0.954 5.145 1 97.62 66 ALA B N 1
ATOM 1460 C CA . ALA B 1 66 ? -11.266 -1.074 4.371 1 97.62 66 ALA B CA 1
ATOM 1461 C C . ALA B 1 66 ? -12.477 -1.234 5.289 1 97.62 66 ALA B C 1
ATOM 1463 O O . ALA B 1 66 ? -13.523 -0.637 5.047 1 97.62 66 ALA B O 1
ATOM 1464 N N . GLN B 1 67 ? -12.312 -2.053 6.262 1 96.62 67 GLN B N 1
ATOM 1465 C CA . GLN B 1 67 ? -13.398 -2.281 7.207 1 96.62 67 GLN B CA 1
ATOM 1466 C C . GLN B 1 67 ? -13.719 -1.013 7.992 1 96.62 67 GLN B C 1
ATOM 1468 O O . GLN B 1 67 ? -14.891 -0.686 8.203 1 96.62 67 GLN B O 1
ATOM 1473 N N . LEU B 1 68 ? -12.703 -0.335 8.406 1 94.44 68 LEU B N 1
ATOM 1474 C CA . LEU B 1 68 ? -12.859 0.862 9.219 1 94.44 68 LEU B CA 1
ATOM 1475 C C . LEU B 1 68 ? -13.617 1.946 8.461 1 94.44 68 LEU B C 1
ATOM 1477 O O . LEU B 1 68 ? -14.383 2.707 9.055 1 94.44 68 LEU B O 1
ATOM 1481 N N . PHE B 1 69 ? -13.531 2.029 7.148 1 94.5 69 PHE B N 1
ATOM 1482 C CA . PHE B 1 69 ? -14.031 3.186 6.418 1 94.5 69 PHE B CA 1
ATOM 1483 C C . PHE B 1 69 ? -14.961 2.752 5.293 1 94.5 69 PHE B C 1
ATOM 1485 O O . PHE B 1 69 ? -15.117 3.469 4.301 1 94.5 69 PHE B O 1
ATOM 1492 N N . ASP B 1 70 ? -15.469 1.568 5.395 1 96.5 70 ASP B N 1
ATOM 1493 C CA . ASP B 1 70 ? -16.438 1.017 4.457 1 96.5 70 ASP B CA 1
ATOM 1494 C C . ASP B 1 70 ? -15.891 1.017 3.031 1 96.5 70 ASP B C 1
ATOM 1496 O O . ASP B 1 70 ? -16.562 1.452 2.098 1 96.5 70 ASP B O 1
ATOM 1500 N N . GLY B 1 71 ? -14.703 0.554 2.957 1 97.25 71 GLY B N 1
ATOM 1501 C CA . GLY B 1 71 ? -14 0.532 1.682 1 97.25 71 GLY B CA 1
ATOM 1502 C C . GLY B 1 71 ? -14.359 -0.666 0.824 1 97.25 71 GLY B C 1
ATOM 1503 O O . GLY B 1 71 ? -14 -0.726 -0.353 1 97.25 71 GLY B O 1
ATOM 1504 N N . GLY B 1 72 ? -15.047 -1.668 1.351 1 96.19 72 GLY B N 1
ATOM 1505 C CA . GLY B 1 72 ? -15.305 -2.904 0.632 1 96.19 72 GLY B CA 1
ATOM 1506 C C . GLY B 1 72 ? -14.094 -3.816 0.555 1 96.19 72 GLY B C 1
ATOM 1507 O O . GLY B 1 72 ? -13.289 -3.867 1.486 1 96.19 72 GLY B O 1
ATOM 1508 N N . TYR B 1 73 ? -14.016 -4.562 -0.552 1 93.62 73 TYR B N 1
ATOM 1509 C CA . TYR B 1 73 ? -12.883 -5.457 -0.729 1 93.62 73 TYR B CA 1
ATOM 1510 C C . TYR B 1 73 ? -11.656 -4.695 -1.21 1 93.62 73 TYR B C 1
ATOM 1512 O O . TYR B 1 73 ? -11.773 -3.723 -1.961 1 93.62 73 TYR B O 1
ATOM 1520 N N . VAL B 1 74 ? -10.555 -5.172 -0.689 1 96.31 74 VAL B N 1
ATOM 1521 C CA . VAL B 1 74 ? -9.297 -4.621 -1.185 1 96.31 74 VAL B CA 1
ATOM 1522 C C . VAL B 1 74 ? -8.969 -5.23 -2.545 1 96.31 74 VAL B C 1
ATOM 1524 O O . VAL B 1 74 ? -8.984 -6.453 -2.705 1 96.31 74 VAL B O 1
ATOM 1527 N N . LEU B 1 75 ? -8.703 -4.414 -3.525 1 94.69 75 LEU B N 1
ATOM 1528 C CA . LEU B 1 75 ? -8.422 -4.871 -4.883 1 94.69 75 LEU B CA 1
ATOM 1529 C C . LEU B 1 75 ? -6.918 -5.008 -5.109 1 94.69 75 LEU B C 1
ATOM 1531 O O . LEU B 1 75 ? -6.449 -6.031 -5.613 1 94.69 75 LEU B O 1
ATOM 1535 N N . GLN B 1 76 ? -6.18 -4.016 -4.73 1 96.19 76 GLN B N 1
ATOM 1536 C CA . GLN B 1 76 ? -4.734 -4.016 -4.941 1 96.19 76 GLN B CA 1
ATOM 1537 C C . GLN B 1 76 ? -4.047 -3.002 -4.035 1 96.19 76 GLN B C 1
ATOM 1539 O O . GLN B 1 76 ? -4.672 -2.045 -3.574 1 96.19 76 GLN B O 1
ATOM 1544 N N . SER B 1 77 ? -2.77 -3.227 -3.738 1 98.38 77 SER B N 1
ATOM 1545 C CA . SER B 1 77 ? -1.884 -2.316 -3.018 1 98.38 77 SER B CA 1
ATOM 1546 C C . SER B 1 77 ? -0.575 -2.105 -3.773 1 98.38 77 SER B C 1
ATOM 1548 O O . SER B 1 77 ? -0.009 -3.055 -4.32 1 98.38 77 SER B O 1
ATOM 1550 N N . VAL B 1 78 ? -0.143 -0.889 -3.781 1 98.31 78 VAL B N 1
ATOM 1551 C CA . VAL B 1 78 ? 1.115 -0.571 -4.449 1 98.31 78 VAL B CA 1
ATOM 1552 C C . VAL B 1 78 ? 2.006 0.24 -3.51 1 98.31 78 VAL B C 1
ATOM 1554 O O . VAL B 1 78 ? 1.563 1.231 -2.926 1 98.31 78 VAL B O 1
ATOM 1557 N N . VAL B 1 79 ? 3.189 -0.193 -3.336 1 98.44 79 VAL B N 1
ATOM 1558 C CA . VAL B 1 79 ? 4.215 0.542 -2.602 1 98.44 79 VAL B CA 1
ATOM 1559 C C . VAL B 1 79 ? 5.305 1.01 -3.562 1 98.44 79 VAL B C 1
ATOM 1561 O O . VAL B 1 79 ? 5.961 0.193 -4.211 1 98.44 79 VAL B O 1
ATOM 1564 N N . GLU B 1 80 ? 5.426 2.277 -3.648 1 97.75 80 GLU B N 1
ATOM 1565 C CA . GLU B 1 80 ? 6.5 2.871 -4.438 1 97.75 80 GLU B CA 1
ATOM 1566 C C . GLU B 1 80 ? 7.711 3.188 -3.568 1 97.75 80 GLU B C 1
ATOM 1568 O O . GLU B 1 80 ? 7.59 3.852 -2.539 1 97.75 80 GLU B O 1
ATOM 1573 N N . MET B 1 81 ? 8.805 2.727 -4.035 1 97.25 81 MET B N 1
ATOM 1574 C CA . MET B 1 81 ? 10.086 2.977 -3.367 1 97.25 81 MET B CA 1
ATOM 1575 C C . MET B 1 81 ? 11.07 3.643 -4.32 1 97.25 81 MET B C 1
ATOM 1577 O O . MET B 1 81 ? 10.836 3.695 -5.527 1 97.25 81 MET B O 1
ATOM 1581 N N . GLU B 1 82 ? 12.133 4.184 -3.82 1 96.19 82 GLU B N 1
ATOM 1582 C CA . GLU B 1 82 ? 13.172 4.844 -4.605 1 96.19 82 GLU B CA 1
ATOM 1583 C C . GLU B 1 82 ? 13.688 3.936 -5.715 1 96.19 82 GLU B C 1
ATOM 1585 O O . GLU B 1 82 ? 13.922 4.391 -6.84 1 96.19 82 GLU B O 1
ATOM 1590 N N . ASN B 1 83 ? 13.828 2.664 -5.41 1 97.44 83 ASN B N 1
ATOM 1591 C CA . ASN B 1 83 ? 14.523 1.787 -6.348 1 97.44 83 ASN B CA 1
ATOM 1592 C C . ASN B 1 83 ? 13.602 0.692 -6.879 1 97.44 83 ASN B C 1
ATOM 1594 O O . ASN B 1 83 ? 14.07 -0.324 -7.391 1 97.44 83 ASN B O 1
ATOM 1598 N N . GLY B 1 84 ? 12.266 0.94 -6.715 1 97.88 84 GLY B N 1
ATOM 1599 C CA . GLY B 1 84 ? 11.383 -0.091 -7.242 1 97.88 84 GLY B CA 1
ATOM 1600 C C . GLY B 1 84 ? 9.984 -0.035 -6.656 1 97.88 84 GLY B C 1
ATOM 1601 O O . GLY B 1 84 ? 9.586 0.98 -6.082 1 97.88 84 GLY B O 1
ATOM 1602 N N . TYR B 1 85 ? 9.25 -1.182 -6.898 1 98.44 85 TYR B N 1
ATOM 1603 C CA . TYR B 1 85 ? 7.852 -1.267 -6.488 1 98.44 85 TYR B CA 1
ATOM 1604 C C . TYR B 1 85 ? 7.547 -2.621 -5.863 1 98.44 85 TYR B C 1
ATOM 1606 O O . TYR B 1 85 ? 8.172 -3.627 -6.211 1 98.44 85 TYR B O 1
ATOM 1614 N N . LEU B 1 86 ? 6.652 -2.596 -4.98 1 98.62 86 LEU B N 1
ATOM 1615 C CA . LEU B 1 86 ? 5.953 -3.787 -4.512 1 98.62 86 LEU B CA 1
ATOM 1616 C C . LEU B 1 86 ? 4.461 -3.689 -4.805 1 98.62 86 LEU B C 1
ATOM 1618 O O . LEU B 1 86 ? 3.803 -2.73 -4.391 1 98.62 86 LEU B O 1
ATOM 1622 N N . LEU B 1 87 ? 3.959 -4.605 -5.562 1 98.62 87 LEU B N 1
ATOM 1623 C CA . LEU B 1 87 ? 2.541 -4.648 -5.895 1 98.62 87 LEU B CA 1
ATOM 1624 C C . LEU B 1 87 ? 1.877 -5.883 -5.293 1 98.62 87 LEU B C 1
ATOM 1626 O O . LEU B 1 87 ? 2.432 -6.98 -5.352 1 98.62 87 LEU B O 1
ATOM 1630 N N . LEU B 1 88 ? 0.818 -5.715 -4.68 1 98.56 88 LEU B N 1
ATOM 1631 C CA . LEU B 1 88 ? -0.013 -6.793 -4.152 1 98.56 88 LEU B CA 1
ATOM 1632 C C . LEU B 1 88 ? -1.389 -6.793 -4.812 1 98.56 88 LEU B C 1
ATOM 1634 O O . LEU B 1 88 ? -2.051 -5.754 -4.871 1 98.56 88 LEU B O 1
ATOM 1638 N N . MET B 1 89 ? -1.76 -7.918 -5.266 1 98.31 89 MET B N 1
ATOM 1639 C CA . MET B 1 89 ? -3.076 -8.055 -5.879 1 98.31 89 MET B CA 1
ATOM 1640 C C . MET B 1 89 ? -3.832 -9.242 -5.297 1 98.31 89 MET B C 1
ATOM 1642 O O . MET B 1 89 ? -3.285 -10.344 -5.191 1 98.31 89 MET B O 1
ATOM 1646 N N . ARG B 1 90 ? -5.023 -9.008 -4.984 1 96.12 90 ARG B N 1
ATOM 1647 C CA . ARG B 1 90 ? -5.844 -10.047 -4.379 1 96.12 90 ARG B CA 1
ATOM 1648 C C . ARG B 1 90 ? -6.332 -11.039 -5.434 1 96.12 90 ARG B C 1
ATOM 1650 O O . ARG B 1 90 ? -6.719 -10.648 -6.531 1 96.12 90 ARG B O 1
ATOM 1657 N N . VAL B 1 91 ? -6.27 -12.281 -5.074 1 94.56 91 VAL B N 1
ATOM 1658 C CA . VAL B 1 91 ? -6.828 -13.367 -5.871 1 94.56 91 VAL B CA 1
ATOM 1659 C C . VAL B 1 91 ? -8.258 -13.648 -5.422 1 94.56 91 VAL B C 1
ATOM 1661 O O . VAL B 1 91 ? -8.633 -13.359 -4.285 1 94.56 91 VAL B O 1
ATOM 1664 N N . GLY B 1 92 ? -9.078 -14.188 -6.18 1 89.25 92 GLY B N 1
ATOM 1665 C CA . GLY B 1 92 ? -10.484 -14.453 -5.883 1 89.25 92 GLY B CA 1
ATOM 1666 C C . GLY B 1 92 ? -10.68 -15.336 -4.664 1 89.25 92 GLY B C 1
ATOM 1667 O O . GLY B 1 92 ? -11.688 -15.227 -3.969 1 89.25 92 GLY B O 1
ATOM 1668 N N . ASP B 1 93 ? -9.742 -16.156 -4.363 1 89.31 93 ASP B N 1
ATOM 1669 C CA . ASP B 1 93 ? -9.898 -17.094 -3.254 1 89.31 93 ASP B CA 1
ATOM 1670 C C . ASP B 1 93 ? -9.367 -16.5 -1.952 1 89.31 93 ASP B C 1
ATOM 1672 O O . ASP B 1 93 ? -9.289 -17.188 -0.934 1 89.31 93 ASP B O 1
ATOM 1676 N N . GLY B 1 94 ? -8.953 -15.289 -1.945 1 91.44 94 GLY B N 1
ATOM 1677 C CA . GLY B 1 94 ? -8.461 -14.641 -0.74 1 91.44 94 GLY B CA 1
ATOM 1678 C C . GLY B 1 94 ? -6.949 -14.586 -0.661 1 91.44 94 GLY B C 1
ATOM 1679 O O . GLY B 1 94 ? -6.391 -13.883 0.183 1 91.44 94 GLY B O 1
ATOM 1680 N N . SER B 1 95 ? -6.309 -15.336 -1.513 1 96 95 SER B N 1
ATOM 1681 C CA . SER B 1 95 ? -4.852 -15.242 -1.564 1 96 95 SER B CA 1
ATOM 1682 C C . SER B 1 95 ? -4.398 -13.953 -2.23 1 96 95 SER B C 1
ATOM 1684 O O . SER B 1 95 ? -5.23 -13.141 -2.658 1 96 95 SER B O 1
ATOM 1686 N N . ASN B 1 96 ? -3.059 -13.773 -2.158 1 97.69 96 ASN B N 1
ATOM 1687 C CA . ASN B 1 96 ? -2.5 -12.547 -2.721 1 97.69 96 ASN B CA 1
ATOM 1688 C C . ASN B 1 96 ? -1.257 -12.836 -3.561 1 97.69 96 ASN B C 1
ATOM 1690 O O . ASN B 1 96 ? -0.423 -13.656 -3.182 1 97.69 96 ASN B O 1
ATOM 1694 N N . LEU B 1 97 ? -1.21 -12.211 -4.676 1 98.5 97 LEU B N 1
ATOM 1695 C CA . LEU B 1 97 ? 0.005 -12.18 -5.484 1 98.5 97 LEU B CA 1
ATOM 1696 C C . LEU B 1 97 ? 0.845 -10.945 -5.156 1 98.5 97 LEU B C 1
ATOM 1698 O O . LEU B 1 97 ? 0.365 -9.82 -5.258 1 98.5 97 LEU B O 1
ATOM 1702 N N . ALA B 1 98 ? 2.059 -11.172 -4.711 1 98.75 98 ALA B N 1
ATOM 1703 C CA . ALA B 1 98 ? 3.004 -10.086 -4.449 1 98.75 98 ALA B CA 1
ATOM 1704 C C . ALA B 1 98 ? 4.109 -10.055 -5.5 1 98.75 98 ALA B C 1
ATOM 1706 O O . ALA B 1 98 ? 4.734 -11.086 -5.781 1 98.75 98 ALA B O 1
ATOM 1707 N N . THR B 1 99 ? 4.371 -8.906 -6.027 1 98.56 99 THR B N 1
ATOM 1708 C CA . THR B 1 99 ? 5.324 -8.758 -7.121 1 98.56 99 THR B CA 1
ATOM 1709 C C . THR B 1 99 ? 6.316 -7.637 -6.824 1 98.56 99 THR B C 1
ATOM 1711 O O . THR B 1 99 ? 5.922 -6.539 -6.43 1 98.56 99 THR B O 1
ATOM 1714 N N . LEU B 1 100 ? 7.52 -7.914 -6.977 1 98.19 100 LEU B N 1
ATOM 1715 C CA . LEU B 1 100 ? 8.586 -6.918 -6.914 1 98.19 100 LEU B CA 1
ATOM 1716 C C . LEU B 1 100 ? 9.023 -6.504 -8.312 1 98.19 100 LEU B C 1
ATOM 1718 O O . LEU B 1 100 ? 9.234 -7.355 -9.18 1 98.19 100 LEU B O 1
ATOM 1722 N N . ALA B 1 101 ? 9.148 -5.227 -8.484 1 98.25 101 ALA B N 1
ATOM 1723 C CA . ALA B 1 101 ? 9.523 -4.703 -9.797 1 98.25 101 ALA B CA 1
ATOM 1724 C C . ALA B 1 101 ? 10.547 -3.58 -9.672 1 98.25 101 ALA B C 1
ATOM 1726 O O . ALA B 1 101 ? 10.664 -2.951 -8.617 1 98.25 101 ALA B O 1
ATOM 1727 N N . GLY B 1 102 ? 11.266 -3.332 -10.727 1 96.88 102 GLY B N 1
ATOM 1728 C CA . GLY B 1 102 ? 12.289 -2.293 -10.742 1 96.88 102 GLY B CA 1
ATOM 1729 C C . GLY B 1 102 ? 11.711 -0.9 -10.93 1 96.88 102 GLY B C 1
ATOM 1730 O O . GLY B 1 102 ? 10.523 -0.746 -11.211 1 96.88 102 GLY B O 1
ATOM 1731 N N . ARG B 1 103 ? 12.539 0.082 -10.812 1 93.75 103 ARG B N 1
ATOM 1732 C CA . ARG B 1 103 ? 12.164 1.492 -10.82 1 93.75 103 ARG B CA 1
ATOM 1733 C C . ARG B 1 103 ? 11.695 1.925 -12.211 1 93.75 103 ARG B C 1
ATOM 1735 O O . ARG B 1 103 ? 10.75 2.703 -12.336 1 93.75 103 ARG B O 1
ATOM 1742 N N . SER B 1 104 ? 12.273 1.498 -13.297 1 93.44 104 SER B N 1
ATOM 1743 C CA . SER B 1 104 ? 11.984 1.95 -14.656 1 93.44 104 SER B CA 1
ATOM 1744 C C . SER B 1 104 ? 10.977 1.029 -15.344 1 93.44 104 SER B C 1
ATOM 1746 O O . SER B 1 104 ? 10.875 1.022 -16.578 1 93.44 104 SER B O 1
ATOM 1748 N N . CYS B 1 105 ? 10.164 0.411 -14.586 1 94.69 105 CYS B N 1
ATOM 1749 C CA . CYS B 1 105 ? 9.227 -0.547 -15.148 1 94.69 105 CYS B CA 1
ATOM 1750 C C . CYS B 1 105 ? 7.926 0.139 -15.555 1 94.69 105 CYS B C 1
ATOM 1752 O O . CYS B 1 105 ? 7.672 1.278 -15.156 1 94.69 105 CYS B O 1
ATOM 1754 N N . ASP B 1 106 ? 7.172 -0.484 -16.406 1 96.25 106 ASP B N 1
ATOM 1755 C CA . ASP B 1 106 ? 5.805 -0.082 -16.719 1 96.25 106 ASP B CA 1
ATOM 1756 C C . ASP B 1 106 ? 4.805 -0.715 -15.758 1 96.25 106 ASP B C 1
ATOM 1758 O O . ASP B 1 106 ? 4.375 -1.852 -15.961 1 96.25 106 ASP B O 1
ATOM 1762 N N . ILE B 1 107 ? 4.391 0.041 -14.773 1 95.19 107 ILE B N 1
ATOM 1763 C CA . ILE B 1 107 ? 3.543 -0.461 -13.695 1 95.19 107 ILE B CA 1
ATOM 1764 C C . ILE B 1 107 ? 2.18 -0.86 -14.258 1 95.19 107 ILE B C 1
ATOM 1766 O O . ILE B 1 107 ? 1.568 -1.823 -13.789 1 95.19 107 ILE B O 1
ATOM 1770 N N . GLY B 1 108 ? 1.714 -0.019 -15.227 1 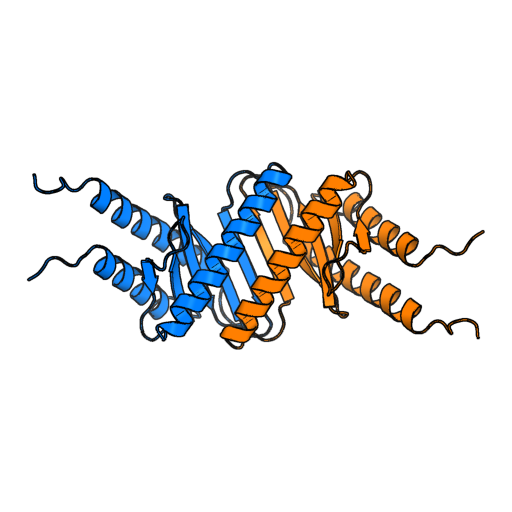95.56 108 GLY B N 1
ATOM 1771 C CA . GLY B 1 108 ? 0.457 -0.372 -15.867 1 95.56 108 GLY B CA 1
ATOM 1772 C C . GLY B 1 108 ? 0.487 -1.735 -16.531 1 95.56 108 GLY B C 1
ATOM 1773 O O . GLY B 1 108 ? -0.443 -2.529 -16.375 1 95.56 108 GLY B O 1
ATOM 1774 N N . GLN B 1 109 ? 1.535 -1.993 -17.203 1 97.19 109 GLN B N 1
ATOM 1775 C CA . GLN B 1 109 ? 1.7 -3.289 -17.859 1 97.19 109 GLN B CA 1
ATOM 1776 C C . GLN B 1 109 ? 1.829 -4.41 -16.828 1 97.19 109 GLN B C 1
ATOM 1778 O O . GLN B 1 109 ? 1.224 -5.473 -16.969 1 97.19 109 GLN B O 1
ATOM 1783 N N . ILE B 1 110 ? 2.604 -4.184 -15.828 1 98.19 110 ILE B N 1
ATOM 1784 C CA . ILE B 1 110 ? 2.785 -5.188 -14.781 1 98.19 110 ILE B CA 1
ATOM 1785 C C . ILE B 1 110 ? 1.444 -5.484 -14.109 1 98.19 110 ILE B C 1
ATOM 1787 O O . ILE B 1 110 ? 1.087 -6.648 -13.914 1 98.19 110 ILE B O 1
ATOM 1791 N N . GLY B 1 111 ? 0.682 -4.438 -13.812 1 97.88 111 GLY B N 1
ATOM 1792 C CA . GLY B 1 111 ? -0.639 -4.625 -13.234 1 97.88 111 GLY B CA 1
ATOM 1793 C C . GLY B 1 111 ? -1.562 -5.453 -14.109 1 97.88 111 GLY B C 1
ATOM 1794 O O . GLY B 1 111 ? -2.297 -6.305 -13.609 1 97.88 111 GLY B O 1
ATOM 1795 N N . TYR B 1 112 ? -1.464 -5.148 -15.375 1 97.31 112 TYR B N 1
ATOM 1796 C CA . TYR B 1 112 ? -2.277 -5.895 -16.328 1 97.31 112 TYR B CA 1
ATOM 1797 C C . TYR B 1 112 ? -1.911 -7.375 -16.328 1 97.31 112 TYR B C 1
ATOM 1799 O O . TYR B 1 112 ? -2.787 -8.234 -16.25 1 97.31 112 TYR B O 1
ATOM 1807 N N . GLU B 1 113 ? -0.639 -7.645 -16.391 1 98.25 113 GLU B N 1
ATOM 1808 C CA . GLU B 1 113 ? -0.154 -9.023 -16.406 1 98.25 113 GLU B CA 1
ATOM 1809 C C . GLU B 1 113 ? -0.486 -9.734 -15.094 1 98.25 113 GLU B C 1
ATOM 1811 O O . GLU B 1 113 ? -0.77 -10.938 -15.086 1 98.25 113 GLU B O 1
ATOM 1816 N N . MET B 1 114 ? -0.418 -9.023 -14.008 1 98.56 114 MET B N 1
ATOM 1817 C CA . MET B 1 114 ? -0.802 -9.594 -12.719 1 98.56 114 MET B CA 1
ATOM 1818 C C . MET B 1 114 ? -2.271 -10 -12.719 1 98.56 114 MET B C 1
ATOM 1820 O O . MET B 1 114 ? -2.627 -11.055 -12.188 1 98.56 114 MET B O 1
ATOM 1824 N N . ALA B 1 115 ? -3.125 -9.141 -13.266 1 97.31 115 ALA B N 1
ATOM 1825 C CA . ALA B 1 115 ? -4.551 -9.453 -13.336 1 97.31 115 ALA B CA 1
ATOM 1826 C C . ALA B 1 115 ? -4.785 -10.766 -14.078 1 97.31 115 ALA B C 1
ATOM 1828 O O . ALA B 1 115 ? -5.598 -11.586 -13.656 1 97.31 115 ALA B O 1
ATOM 1829 N N . ILE B 1 116 ? -4.07 -10.953 -15.141 1 97.94 116 ILE B N 1
ATOM 1830 C CA . ILE B 1 116 ? -4.164 -12.188 -15.922 1 97.94 116 ILE B CA 1
ATOM 1831 C C . ILE B 1 116 ? -3.701 -13.367 -15.07 1 97.94 116 ILE B C 1
ATOM 1833 O O . ILE B 1 116 ? -4.375 -14.398 -15.016 1 97.94 116 ILE B O 1
ATOM 1837 N N . LEU B 1 117 ? -2.609 -13.219 -14.406 1 97.94 117 LEU B N 1
ATOM 1838 C CA . LEU B 1 117 ? -2.039 -14.281 -13.594 1 97.94 117 LEU B CA 1
ATOM 1839 C C . LEU B 1 117 ? -2.982 -14.664 -12.453 1 97.94 117 LEU B C 1
ATOM 1841 O O . LEU B 1 117 ? -3.172 -15.844 -12.172 1 97.94 117 LEU B O 1
ATOM 1845 N N . VAL B 1 118 ? -3.533 -13.695 -11.797 1 97.19 118 VAL B N 1
ATOM 1846 C CA . VAL B 1 118 ? -4.402 -13.961 -10.656 1 97.19 118 VAL B CA 1
ATOM 1847 C C . VAL B 1 118 ? -5.613 -14.773 -11.102 1 97.19 118 VAL B C 1
ATOM 1849 O O . VAL B 1 118 ? -6.102 -15.633 -10.367 1 97.19 118 VAL B O 1
ATOM 1852 N N . GLU B 1 119 ? -6.094 -14.523 -12.281 1 95.94 119 GLU B N 1
ATOM 1853 C CA . GLU B 1 119 ? -7.199 -15.312 -12.812 1 95.94 119 GLU B CA 1
ATOM 1854 C C . GLU B 1 119 ? -6.781 -16.766 -13.039 1 95.94 119 GLU B C 1
ATOM 1856 O O . GLU B 1 119 ? -7.527 -17.688 -12.695 1 95.94 119 GLU B O 1
ATOM 1861 N N . ARG B 1 120 ? -5.66 -16.938 -13.625 1 94.94 120 ARG B N 1
ATOM 1862 C CA . ARG B 1 120 ? -5.145 -18.281 -13.867 1 94.94 120 ARG B CA 1
ATOM 1863 C C . ARG B 1 120 ? -4.918 -19.031 -12.555 1 94.94 120 ARG B C 1
ATOM 1865 O O . ARG B 1 120 ? -5.254 -20.219 -12.445 1 94.94 120 ARG B O 1
ATOM 1872 N N . VAL B 1 121 ? -4.336 -18.359 -11.594 1 94.75 121 VAL B N 1
ATOM 1873 C CA . VAL B 1 121 ? -4.082 -18.938 -10.281 1 94.75 121 VAL B CA 1
ATOM 1874 C C . VAL B 1 121 ? -5.406 -19.359 -9.641 1 94.75 121 VAL B C 1
ATOM 1876 O O . VAL B 1 121 ? -5.516 -20.469 -9.094 1 94.75 121 VAL B O 1
ATOM 1879 N N . GLY B 1 122 ? -6.332 -18.438 -9.68 1 91.75 122 GLY B N 1
ATOM 1880 C CA . GLY B 1 122 ? -7.641 -18.766 -9.133 1 91.75 122 GLY B CA 1
ATOM 1881 C C . GLY B 1 122 ? -8.227 -20.031 -9.711 1 91.75 122 GLY B C 1
ATOM 1882 O O . GLY B 1 122 ? -8.797 -20.844 -8.984 1 91.75 122 GLY B O 1
ATOM 1883 N N . ALA B 1 123 ? -8.055 -20.234 -10.961 1 89.69 123 ALA B N 1
ATOM 1884 C CA . ALA B 1 123 ? -8.57 -21.422 -11.648 1 89.69 123 ALA B CA 1
ATOM 1885 C C . ALA B 1 123 ? -7.863 -22.688 -11.172 1 89.69 123 ALA B C 1
ATOM 1887 O O . ALA B 1 123 ? -8.5 -23.734 -10.984 1 89.69 123 ALA B O 1
ATOM 1888 N N . VAL B 1 124 ? -6.59 -22.562 -10.953 1 88.88 124 VAL B N 1
ATOM 1889 C CA . VAL B 1 124 ? -5.797 -23.703 -10.531 1 88.88 124 VAL B CA 1
ATOM 1890 C C . VAL B 1 124 ? -6.16 -24.094 -9.102 1 88.88 124 VAL B C 1
ATOM 1892 O O . VAL B 1 124 ? -6.309 -25.281 -8.789 1 88.88 124 VAL B O 1
ATOM 1895 N N . VAL B 1 125 ? -6.363 -23.141 -8.258 1 86.75 125 VAL B N 1
ATOM 1896 C CA . VAL B 1 125 ? -6.664 -23.375 -6.848 1 86.75 125 VAL B CA 1
ATOM 1897 C C . VAL B 1 125 ? -8.062 -23.984 -6.715 1 86.75 125 VAL B C 1
ATOM 1899 O O . VAL B 1 125 ? -8.281 -24.891 -5.914 1 86.75 125 VAL B O 1
ATOM 1902 N N . GLN B 1 126 ? -8.953 -23.469 -7.441 1 81.25 126 GLN B N 1
ATOM 1903 C CA . GLN B 1 126 ? -10.328 -23.969 -7.395 1 81.25 126 GLN B CA 1
ATOM 1904 C C . GLN B 1 126 ? -10.414 -25.391 -7.926 1 81.25 126 GLN B C 1
ATOM 1906 O O . GLN B 1 126 ? -11.211 -26.203 -7.438 1 81.25 126 GLN B O 1
ATOM 1911 N N . SER B 1 127 ? -9.719 -25.781 -8.953 1 76.69 127 SER B N 1
ATOM 1912 C CA . SER B 1 127 ? -9.734 -27.125 -9.531 1 76.69 127 SER B CA 1
ATOM 1913 C C . SER B 1 127 ? -9.164 -28.156 -8.562 1 76.69 127 SER B C 1
ATOM 1915 O O . SER B 1 127 ? -9.602 -29.312 -8.547 1 76.69 127 SER B O 1
ATOM 1917 N N . SER B 1 128 ? -8.25 -27.781 -7.766 1 71.62 128 SER B N 1
ATOM 1918 C CA . SER B 1 128 ? -7.66 -28.703 -6.812 1 71.62 128 SER B CA 1
ATOM 1919 C C . SER B 1 128 ? -8.602 -28.969 -5.645 1 71.62 128 SER B C 1
ATOM 1921 O O . SER B 1 128 ? -8.539 -30.031 -5.02 1 71.62 128 SER B O 1
ATOM 1923 N N . ARG B 1 129 ? -9.414 -27.984 -5.332 1 67.62 129 ARG B N 1
ATOM 1924 C CA . ARG B 1 129 ? -10.367 -28.156 -4.242 1 67.62 129 ARG B CA 1
ATOM 1925 C C . ARG B 1 129 ? -11.516 -29.062 -4.664 1 67.62 129 ARG B C 1
ATOM 1927 O O . ARG B 1 129 ? -12.117 -29.75 -3.824 1 67.62 129 ARG B O 1
ATOM 1934 N N . ARG B 1 130 ? -11.859 -29.172 -5.969 1 62.69 130 ARG B N 1
ATOM 1935 C CA . ARG B 1 130 ? -12.953 -29.984 -6.473 1 62.69 130 ARG B CA 1
ATOM 1936 C C . ARG B 1 130 ? -12.492 -31.406 -6.762 1 62.69 130 ARG B C 1
ATOM 1938 O O . ARG B 1 130 ? -13.312 -32.344 -6.828 1 62.69 130 ARG B O 1
ATOM 1945 N N . ALA B 1 131 ? -11.141 -31.703 -6.914 1 60.44 131 ALA B N 1
ATOM 1946 C CA . ALA B 1 131 ? -10.711 -33.062 -7.246 1 60.44 131 ALA B CA 1
ATOM 1947 C C . ALA B 1 131 ? -11.109 -34.031 -6.152 1 60.44 131 ALA B C 1
ATOM 1949 O O . ALA B 1 131 ? -10.906 -33.781 -4.965 1 60.44 131 ALA B O 1
ATOM 1950 N N . PRO B 1 132 ? -12.008 -35.062 -6.469 1 56.84 132 PRO B N 1
ATOM 1951 C CA . PRO B 1 132 ? -12.469 -36.062 -5.52 1 56.84 132 PRO B CA 1
ATOM 1952 C C . PRO B 1 132 ? -11.336 -36.656 -4.676 1 56.84 132 PRO B C 1
ATOM 1954 O O . PRO B 1 132 ? -10.258 -36.938 -5.195 1 56.84 132 PRO B O 1
ATOM 1957 N N . GLN B 1 133 ? -11.203 -36.25 -3.363 1 51.91 133 GLN B N 1
ATOM 1958 C CA . GLN B 1 133 ? -10.258 -36.969 -2.49 1 51.91 133 GLN B CA 1
ATOM 1959 C C . GLN B 1 133 ? -10.438 -38.469 -2.582 1 51.91 133 GLN B C 1
ATOM 1961 O O . GLN B 1 133 ? -11.57 -38.969 -2.598 1 51.91 133 GLN B O 1
ATOM 1966 N N . PRO B 1 134 ? -9.453 -39.188 -3.135 1 53.06 134 PRO B N 1
ATOM 1967 C CA . PRO B 1 134 ? -9.688 -40.625 -3.131 1 53.06 134 PRO B CA 1
ATOM 1968 C C . PRO B 1 134 ? -10.367 -41.125 -1.855 1 53.06 134 PRO B C 1
ATOM 1970 O O . PRO B 1 134 ? -10.039 -40.656 -0.759 1 53.06 134 PRO B O 1
ATOM 1973 N N . SER B 1 135 ? -11.578 -41.656 -1.983 1 46.09 135 SER B N 1
ATOM 1974 C CA . SER B 1 135 ? -12.156 -42.438 -0.903 1 46.09 135 SER B CA 1
ATOM 1975 C C . SER B 1 135 ? -11.266 -43.625 -0.544 1 46.09 135 SER B C 1
ATOM 1977 O O . SER B 1 135 ? -10.656 -44.25 -1.423 1 46.09 135 SER B O 1
#

Nearest PDB structures (foldseek):
  3kye-assembly2_C  TM=9.454E-01  e=3.517E-11  Streptomyces avermitilis MA-4680 = NBRC 14893
  9jue-assembly1_E  TM=8.868E-01  e=7.780E-09  Promethearchaeum syntrophicum
  6hjm-assembly9_P  TM=8.885E-01  e=7.869E-08  Myxococcus xanthus
  6hjm-assembly2_E  TM=9.172E-01  e=3.468E-07  Myxococcus xanthus
  6izw-assembly1_B  TM=8.376E-01  e=1.059E-07  Myxococcus xanthus DK 1622

pLDDT: mean 92.43, std 11.56, range [44.28, 98.75]

InterPro domains:
  IPR004942 Roadblock/LAMTOR2 domain [PF03259] (10-100)
  IPR004942 Roadblock/LAMTOR2 domain [SM00960] (11-101)
  IPR053141 Mycobacterial serine protease inhibitor Rv3364c [PTHR36222] (1-132)

Solvent-accessible surface area (backbone atoms only — not comparable to full-atom values): 13954 Å² total; per-residue (Å²): 128,82,72,74,50,72,51,54,53,43,23,50,54,38,24,50,48,28,71,68,40,78,44,37,68,39,30,37,31,24,40,68,88,43,45,74,58,28,44,16,71,94,54,55,67,70,56,49,52,52,48,27,48,43,48,37,51,48,52,51,45,49,44,52,51,18,64,75,66,66,15,60,55,65,52,34,34,40,37,37,30,69,49,13,35,41,38,35,35,54,28,87,82,54,22,35,41,34,37,34,30,43,61,90,40,57,63,69,57,49,50,52,54,47,54,56,47,36,53,55,49,40,52,54,56,53,52,61,71,65,52,78,70,84,126,128,82,71,73,49,72,50,54,54,44,23,48,54,38,23,50,47,27,71,68,39,79,42,37,70,39,31,37,32,23,41,66,89,43,45,75,58,27,46,15,68,94,54,55,67,71,54,49,53,51,48,26,49,42,49,39,50,49,52,50,44,50,45,51,50,17,65,74,66,66,14,59,56,63,53,35,35,41,36,38,29,69,48,14,35,41,39,37,38,55,27,88,82,54,23,34,42,36,36,35,30,43,60,89,40,54,63,70,57,49,51,51,54,46,55,54,47,36,52,54,49,41,53,54,55,54,53,61,71,66,51,78,70,84,128